Protein AF-A0A969LA28-F1 (afdb_monomer_lite)

Sequence (375 aa):
MWQPNSQLIQIEVGSAIVQAVTKPDQRGILGKMFGVSPPEEGETLIHATQQLREYLLKTESLLLPVIHWTDNDQIAPNQVVVYIGLETQTFFINELENIFQFLAYKIREYNQITLDKISIRQLLLNCLEDIKQDEYQYAFEKYQKIYYHSFLQGFNYELTRCLSDAGIIFFKNGDYIRAQSTLHYASTLSDNPNIVDINLKAQIAYNAAEIFKLTQHLEHAYDFYVKAGNAAYYSGNVPLIFLALTSLAEVTYFMRKWDLTLYSLEKAQKLILSDPSPERYKIAFELQRFVTKIYQELSVQQHQISTTPSLFDEIKKLTLSALVDAVVGAAVYKLFGISGGIMLAIFGSSEYKFKGNTVFVKDPKGVVNISDFQN

Secondary structure (DSSP, 8-state):
----SS-SEEEEE-HHHHHHHSS--TT-HHHHHH-PPPPSSS-HHHHHHHHHHHHHHHHH-PPPPPEEEEE-TTS-TTEEEEEETTEEEEEEGGGHHHHHHHHHHHHHHHHTS---HHHHHHHHHHHHHHHHTT-HHHHHHHHHHHHHHHHHHT-HHHHHHHHHHHHHHHHHTT-HHHHHHHHHHHHHHHTSTT---HHHHHHHHHHHHHHHHHTT-HHHHHHHHHHHHHHHHHHT-HHHHHHHHHHHHHHHHHTT-HHHHHHHHHHHHHHHHTS--HHHHHHHHHHHHHHHHHHHHHHHHHH--S----HHHHHHHHHHHHHHT-SSHHHHHHHHT--SPPPP---S-TT----S------BTTB---GGGG--

Radius of gyration: 25.46 Å; chains: 1; bounding box: 68×47×80 Å

pLDDT: mean 71.52, std 21.23, range [24.02, 96.0]

Foldseek 3Di:
DDFLPQDQKEKEAAQLLVVQQQAWCPVCLCCVPPVDDTDHGGHSPVVLVVSLQCCCCVPVVFHQGDYHYDYDNPDDRQKMWMHRNLDIDIDGVVCPSVVSVVSSVVSCVLVVDQDDPVNLVVLLVVLVVCVLVVVNVVSLVSLSSSCNNCSVVVVLLSNLQSLQVSLVSCVVVVVLVSSLSSLVVSLVSCPPPVNPLLLSNLQSLQSNLLSCVVVVVLVSSLVSLVSNLVSCVVLVLLVSVLVSLQVNLVSCVVVVVLVSNLVSLVVSLVSLVVDDDPVSVVLSVLSVVVSVVSVVVVVVVVVPPDDDDDVVVVVVVVVVVVPVCPHPVNVVCVVPVADDDFDAHDHDDSPDSPPDDDGFDDHPPDTDDPVVPPD

Structure (mmCIF, N/CA/C/O backbone):
data_AF-A0A969LA28-F1
#
_entry.id   AF-A0A969LA28-F1
#
loop_
_atom_site.group_PDB
_atom_site.id
_atom_site.type_symbol
_atom_site.label_atom_id
_atom_site.label_alt_id
_atom_site.label_comp_id
_atom_site.label_asym_id
_atom_site.label_entity_id
_atom_site.label_seq_id
_atom_site.pdbx_PDB_ins_code
_atom_site.Cartn_x
_atom_site.Cartn_y
_atom_site.Cartn_z
_atom_site.occupancy
_atom_site.B_iso_or_equiv
_atom_site.auth_seq_id
_atom_site.auth_comp_id
_atom_site.auth_asym_id
_atom_site.auth_atom_id
_atom_site.pdbx_PDB_model_num
ATOM 1 N N . MET A 1 1 ? -15.396 -5.098 4.564 1.00 55.62 1 MET A N 1
ATOM 2 C CA . MET A 1 1 ? -13.950 -5.192 4.284 1.00 55.62 1 MET A CA 1
ATOM 3 C C . MET A 1 1 ? -13.327 -3.840 4.576 1.00 55.62 1 MET A C 1
ATOM 5 O O . MET A 1 1 ? -13.870 -2.852 4.089 1.00 55.62 1 MET A O 1
ATOM 9 N N . TRP A 1 2 ? -12.230 -3.808 5.348 1.00 58.34 2 TRP A N 1
ATOM 10 C CA . TRP A 1 2 ? -11.564 -2.577 5.795 1.00 58.34 2 TRP A CA 1
ATOM 11 C C . TRP A 1 2 ? -11.479 -1.536 4.693 1.00 58.34 2 TRP A C 1
ATOM 13 O O . TRP A 1 2 ? -10.906 -1.789 3.628 1.00 58.34 2 TRP A O 1
ATOM 23 N N . GLN A 1 3 ? -12.047 -0.370 4.972 1.00 64.12 3 GLN A N 1
ATOM 24 C CA . GLN A 1 3 ? -11.974 0.761 4.080 1.00 64.12 3 GLN A CA 1
ATOM 25 C C . GLN A 1 3 ? -11.046 1.779 4.742 1.00 64.12 3 GLN A C 1
ATOM 27 O O . GLN A 1 3 ? -11.410 2.395 5.740 1.00 64.12 3 GLN A O 1
ATOM 32 N N . PRO A 1 4 ? -9.835 2.004 4.210 1.00 56.84 4 PRO A N 1
ATOM 33 C CA . PRO A 1 4 ? -8.930 3.005 4.768 1.00 56.84 4 PRO A CA 1
ATOM 34 C C . PRO A 1 4 ? -9.447 4.445 4.589 1.00 56.84 4 PRO A C 1
ATOM 36 O O . PRO A 1 4 ? -8.747 5.393 4.908 1.00 56.84 4 PRO A O 1
ATOM 39 N N . ASN A 1 5 ? -10.653 4.631 4.048 1.00 54.31 5 ASN A N 1
ATOM 40 C CA . ASN A 1 5 ? -11.243 5.855 3.515 1.00 54.31 5 ASN A CA 1
ATOM 41 C C . ASN A 1 5 ? -11.630 6.891 4.588 1.00 54.31 5 ASN A C 1
ATOM 43 O O . ASN A 1 5 ? -12.753 7.384 4.572 1.00 54.31 5 ASN A O 1
ATOM 47 N N . SER A 1 6 ? -10.673 7.300 5.431 1.00 58.09 6 SER A N 1
ATOM 48 C CA . SER A 1 6 ? -10.737 8.340 6.480 1.00 58.09 6 SER A CA 1
ATOM 49 C C . SER A 1 6 ? -11.140 7.907 7.894 1.00 58.09 6 SER A C 1
ATOM 51 O O . SER A 1 6 ? -11.437 8.768 8.716 1.00 58.09 6 SER A O 1
ATOM 53 N N . GLN A 1 7 ? -11.113 6.616 8.230 1.00 77.69 7 GLN A N 1
ATOM 54 C CA . GLN A 1 7 ? -11.416 6.158 9.595 1.00 77.69 7 GLN A CA 1
ATOM 55 C C . GLN A 1 7 ? -10.170 5.570 10.273 1.00 77.69 7 GLN A C 1
ATOM 57 O O . GLN A 1 7 ? -9.466 4.734 9.705 1.00 77.69 7 GLN A O 1
ATOM 62 N N . LEU A 1 8 ? -9.891 6.010 11.505 1.00 86.94 8 LEU A N 1
ATOM 63 C CA . LEU A 1 8 ? -8.822 5.439 12.335 1.00 86.94 8 LEU A CA 1
ATOM 64 C C . LEU A 1 8 ? -9.258 4.124 12.983 1.00 86.94 8 LEU A C 1
ATOM 66 O O . LEU A 1 8 ? -8.446 3.212 13.104 1.00 86.94 8 LEU A O 1
ATOM 70 N N . ILE A 1 9 ? -10.527 4.026 13.387 1.00 90.56 9 ILE A N 1
ATOM 71 C CA . ILE A 1 9 ? -11.094 2.819 13.986 1.00 90.56 9 ILE A CA 1
ATOM 72 C C . ILE A 1 9 ? -12.358 2.441 13.219 1.00 90.56 9 ILE A C 1
ATOM 74 O O . ILE A 1 9 ? -13.303 3.228 13.143 1.00 90.56 9 ILE A O 1
ATOM 78 N N . GLN A 1 10 ? -12.381 1.224 12.685 1.00 90.31 10 GLN A N 1
ATOM 79 C CA . GLN A 1 10 ? -13.542 0.637 12.021 1.00 90.31 10 GLN A CA 1
ATOM 80 C C . GLN A 1 10 ? -13.852 -0.709 12.666 1.00 90.31 10 GLN A C 1
ATOM 82 O O . GLN A 1 10 ? -12.945 -1.493 12.933 1.00 90.31 10 GLN A O 1
ATOM 87 N N . ILE A 1 11 ? -15.126 -0.989 12.915 1.00 90.31 11 ILE A N 1
ATOM 88 C CA . ILE A 1 11 ? -15.574 -2.276 13.434 1.00 90.31 11 ILE A CA 1
ATOM 89 C C . ILE A 1 11 ? -16.645 -2.830 12.509 1.00 90.31 11 ILE A C 1
ATOM 91 O O . ILE A 1 11 ? -17.688 -2.213 12.300 1.00 90.31 11 ILE A O 1
ATOM 95 N N . GLU A 1 12 ? -16.356 -3.998 11.952 1.00 90.12 12 GLU A N 1
ATOM 96 C CA . GLU A 1 12 ? -17.259 -4.738 11.083 1.00 90.12 12 GLU A CA 1
ATOM 97 C C . GLU A 1 12 ? -17.994 -5.800 11.889 1.00 90.12 12 GLU A C 1
ATOM 99 O O . GLU A 1 12 ? -17.357 -6.584 12.598 1.00 90.12 12 GLU A O 1
ATOM 104 N N . VAL A 1 13 ? -19.319 -5.840 11.779 1.00 89.75 13 VAL A N 1
ATOM 105 C CA . VAL A 1 13 ? -20.168 -6.772 12.529 1.00 89.75 13 VAL A CA 1
ATOM 106 C C . VAL A 1 13 ? -20.927 -7.711 11.592 1.00 89.75 13 VAL A C 1
ATOM 108 O O . VAL A 1 13 ? -21.485 -7.290 10.579 1.00 89.75 13 VAL A O 1
ATOM 111 N N . GLY A 1 14 ? -20.932 -9.003 11.928 1.00 89.06 14 GLY A N 1
ATOM 112 C CA . GLY A 1 14 ? -21.729 -10.010 11.231 1.00 89.06 14 GLY A CA 1
ATOM 113 C C . GLY A 1 14 ? -23.215 -9.928 11.597 1.00 89.06 14 GLY A C 1
ATOM 114 O O . GLY A 1 14 ? -23.598 -9.417 12.651 1.00 89.06 14 GLY A O 1
ATOM 115 N N . SER A 1 15 ? -24.076 -10.485 10.748 1.00 87.25 15 SER A N 1
ATOM 116 C CA . SER A 1 15 ? -25.538 -10.357 10.868 1.00 87.25 15 SER A CA 1
ATOM 117 C C . SER A 1 15 ? -26.135 -10.854 12.197 1.00 87.25 15 SER A C 1
ATOM 119 O O . SER A 1 15 ? -27.102 -10.271 12.692 1.00 87.25 15 SER A O 1
ATOM 121 N N . ALA A 1 16 ? -25.563 -11.887 12.829 1.00 83.50 16 ALA A N 1
ATOM 122 C CA . ALA A 1 16 ? -26.030 -12.361 14.136 1.00 83.50 16 ALA A CA 1
ATOM 123 C C . ALA A 1 16 ? -25.571 -11.451 15.289 1.00 83.50 16 ALA A C 1
ATOM 125 O O . ALA A 1 16 ? -26.250 -11.380 16.314 1.00 83.50 16 ALA A O 1
ATOM 126 N N . ILE A 1 17 ? -24.460 -10.722 15.123 1.00 82.06 17 ILE A N 1
ATOM 127 C CA . ILE A 1 17 ? -24.025 -9.693 16.076 1.00 82.06 17 ILE A CA 1
ATOM 128 C C . ILE A 1 17 ? -25.024 -8.549 16.089 1.00 82.06 17 ILE A C 1
ATOM 130 O O . ILE A 1 17 ? -25.479 -8.193 17.172 1.00 82.06 17 ILE A O 1
ATOM 134 N N . VAL A 1 18 ? -25.413 -8.038 14.915 1.00 79.50 18 VAL A N 1
ATOM 135 C CA . VAL A 1 18 ? -26.406 -6.957 14.777 1.00 79.50 18 VAL A CA 1
ATOM 136 C C . VAL A 1 18 ? -27.668 -7.301 15.569 1.00 79.50 18 VAL A C 1
ATOM 138 O O . VAL A 1 18 ? -28.072 -6.557 16.457 1.00 79.50 18 VAL A O 1
ATOM 141 N N . GLN A 1 19 ? -28.217 -8.500 15.361 1.00 76.25 19 GLN A N 1
ATOM 142 C CA . GLN A 1 19 ? -29.393 -8.972 16.099 1.00 76.25 19 GLN A CA 1
ATOM 143 C C . GLN A 1 19 ? -29.169 -9.090 17.614 1.00 76.25 19 GLN A C 1
ATOM 145 O O . GLN A 1 19 ? -30.108 -8.942 18.396 1.00 76.25 19 GLN A O 1
ATOM 150 N N . ALA A 1 20 ? -27.952 -9.423 18.043 1.00 74.12 20 ALA A N 1
ATOM 151 C CA . ALA A 1 20 ? -27.615 -9.603 19.449 1.00 74.12 20 ALA A CA 1
ATOM 152 C C . ALA A 1 20 ? -27.325 -8.285 20.181 1.00 74.12 20 ALA A C 1
ATOM 154 O O . ALA A 1 20 ? -27.375 -8.262 21.408 1.00 74.12 20 ALA A O 1
ATOM 155 N N . VAL A 1 21 ? -26.988 -7.208 19.470 1.00 73.38 21 VAL A N 1
ATOM 156 C CA . VAL A 1 21 ? -26.654 -5.894 20.057 1.00 73.38 21 VAL A CA 1
ATOM 157 C C . VAL A 1 21 ? -27.803 -4.891 19.982 1.00 73.38 21 VAL A C 1
ATOM 159 O O . VAL A 1 21 ? -27.772 -3.881 20.684 1.00 73.38 21 VAL A O 1
ATOM 162 N N . THR A 1 22 ? -28.826 -5.183 19.173 1.00 74.06 22 THR A N 1
ATOM 163 C CA . THR A 1 22 ? -30.100 -4.448 19.138 1.00 74.06 22 THR A CA 1
ATOM 164 C C . THR A 1 22 ? -31.105 -4.939 20.184 1.00 74.06 22 THR A C 1
ATOM 166 O O . THR A 1 22 ? -32.066 -4.239 20.480 1.00 74.06 22 THR A O 1
ATOM 169 N N . LYS A 1 23 ? -30.909 -6.140 20.745 1.00 69.94 23 LYS A N 1
ATOM 170 C CA . LYS A 1 23 ? -31.716 -6.692 21.849 1.00 69.94 23 LYS A CA 1
ATOM 171 C C . LYS A 1 23 ? -31.246 -6.141 23.209 1.00 69.94 23 LYS A C 1
ATOM 173 O O . LYS A 1 23 ? -30.082 -5.755 23.310 1.00 69.94 23 LYS A O 1
ATOM 178 N N . PRO A 1 24 ? -32.097 -6.144 24.261 1.00 64.94 24 PRO A N 1
ATOM 179 C CA . PRO A 1 24 ? -31.671 -5.751 25.606 1.00 64.94 24 PRO A CA 1
ATOM 180 C C . PRO A 1 24 ? -30.466 -6.580 26.069 1.00 64.94 24 PRO A C 1
ATOM 182 O O . PRO A 1 24 ? -30.435 -7.800 25.865 1.00 64.94 24 PRO A O 1
ATOM 185 N N . ASP A 1 25 ? -29.483 -5.942 26.712 1.00 63.25 25 ASP A N 1
ATOM 186 C CA . ASP A 1 25 ? -28.249 -6.613 27.133 1.00 63.25 25 ASP A CA 1
ATOM 187 C C . ASP A 1 25 ? -28.453 -7.508 28.365 1.00 63.25 25 ASP A C 1
ATOM 189 O O . ASP A 1 25 ? -28.096 -7.171 29.493 1.00 63.25 25 ASP A O 1
ATOM 193 N N . GLN A 1 26 ? -28.982 -8.709 28.142 1.00 63.62 26 GLN A N 1
ATOM 194 C CA . GLN A 1 26 ? -29.121 -9.733 29.183 1.00 63.62 26 GLN A CA 1
ATOM 195 C C . GLN A 1 26 ? -27.782 -10.377 29.588 1.00 63.62 26 GLN A C 1
ATOM 197 O O . GLN A 1 26 ? -27.738 -11.161 30.533 1.00 63.62 26 GLN A O 1
ATOM 202 N N . ARG A 1 27 ? -26.680 -10.072 28.884 1.00 63.50 27 ARG A N 1
ATOM 203 C CA . ARG A 1 27 ? -25.343 -10.641 29.142 1.00 63.50 27 ARG A CA 1
ATOM 204 C C . ARG A 1 27 ? -24.556 -9.842 30.186 1.00 63.50 27 ARG A C 1
ATOM 206 O O . ARG A 1 27 ? -23.548 -10.340 30.689 1.00 63.50 27 ARG A O 1
ATOM 213 N N . GLY A 1 28 ? -25.002 -8.622 30.501 1.00 64.88 28 GLY A N 1
ATOM 214 C CA . GLY A 1 28 ? -24.383 -7.747 31.495 1.00 64.88 28 GLY A CA 1
ATOM 215 C C . GLY A 1 28 ? -23.024 -7.183 31.073 1.00 64.88 28 GLY A C 1
ATOM 216 O O . GLY A 1 28 ? -22.169 -6.980 31.932 1.00 64.88 28 GLY A O 1
ATOM 217 N N . ILE A 1 29 ? -22.803 -6.935 29.778 1.00 66.81 29 ILE A N 1
ATOM 218 C CA . ILE A 1 29 ? -21.529 -6.447 29.223 1.00 66.81 29 ILE A CA 1
ATOM 219 C C . ILE A 1 29 ? -21.142 -5.114 29.879 1.00 66.81 29 ILE A C 1
ATOM 221 O O . ILE A 1 29 ? -20.028 -4.973 30.386 1.00 66.81 29 ILE A O 1
ATOM 225 N N . LEU A 1 30 ? -22.074 -4.154 29.943 1.00 61.09 30 LEU A N 1
ATOM 226 C CA . LEU A 1 30 ? -21.824 -2.854 30.586 1.00 61.09 30 LEU A CA 1
ATOM 227 C C . LEU A 1 30 ? -21.598 -2.975 32.096 1.00 61.09 30 LEU A C 1
ATOM 229 O O . LEU A 1 30 ? -20.725 -2.303 32.647 1.00 61.09 30 LEU A O 1
ATOM 233 N N . GLY A 1 31 ? -22.350 -3.855 32.760 1.00 59.44 31 GLY A N 1
ATOM 234 C CA . GLY A 1 31 ? -22.220 -4.096 34.196 1.00 59.44 31 GLY A CA 1
ATOM 235 C C . GLY A 1 31 ? -20.853 -4.663 34.566 1.00 59.44 31 GLY A C 1
ATOM 236 O O . GLY A 1 31 ? -20.222 -4.179 35.503 1.00 59.44 31 GLY A O 1
ATOM 237 N N . LYS A 1 32 ? -20.349 -5.629 33.793 1.00 67.50 32 LYS A N 1
ATOM 238 C CA . LYS A 1 32 ? -19.022 -6.221 34.010 1.00 67.50 32 LYS A CA 1
ATOM 239 C C . LYS A 1 32 ? -17.874 -5.233 33.789 1.00 67.50 32 LYS A C 1
ATOM 241 O O . LYS A 1 32 ? -16.848 -5.361 34.448 1.00 67.50 32 LYS A O 1
ATOM 246 N N . MET A 1 33 ? -18.017 -4.281 32.865 1.00 61.84 33 MET A N 1
ATOM 247 C CA . MET A 1 33 ? -16.938 -3.343 32.521 1.00 61.84 33 MET A CA 1
ATOM 248 C C . MET A 1 33 ? -16.927 -2.066 33.347 1.00 61.84 33 MET A C 1
ATOM 250 O O . MET A 1 33 ? -15.861 -1.591 33.724 1.00 61.84 33 MET A O 1
ATOM 254 N N . PHE A 1 34 ? -18.104 -1.487 33.580 1.00 66.69 34 PHE A N 1
ATOM 255 C CA . PHE A 1 34 ? -18.243 -0.132 34.113 1.00 66.69 34 PHE A CA 1
ATOM 256 C C . PHE A 1 34 ? -19.114 -0.080 35.375 1.00 66.69 34 PHE A C 1
ATOM 258 O O . PHE A 1 34 ? -19.312 0.995 35.934 1.00 66.69 34 PHE A O 1
ATOM 265 N N . GLY A 1 35 ? -19.648 -1.218 35.838 1.00 61.50 35 GLY A N 1
ATOM 266 C CA . GLY A 1 35 ? -20.495 -1.277 37.033 1.00 61.50 35 GLY A CA 1
ATOM 267 C C . GLY A 1 35 ? -21.870 -0.622 36.863 1.00 61.50 35 GLY A C 1
ATOM 268 O O . GLY A 1 35 ? -22.478 -0.230 37.856 1.00 61.50 35 GLY A O 1
ATOM 269 N N . VAL A 1 36 ? -22.358 -0.481 35.625 1.00 65.00 36 VAL A N 1
ATOM 270 C CA . VAL A 1 36 ? -23.643 0.170 35.303 1.00 65.00 36 VAL A CA 1
ATOM 271 C C . VAL A 1 36 ? -24.744 -0.855 35.039 1.00 65.00 36 VAL A C 1
ATOM 273 O O . VAL A 1 36 ? -24.491 -1.928 34.489 1.00 65.00 36 VAL A O 1
ATOM 276 N N . SER A 1 37 ? -25.981 -0.505 35.393 1.00 60.25 37 SER A N 1
ATOM 277 C CA . SER A 1 37 ? -27.171 -1.283 35.036 1.00 60.25 37 SER A CA 1
ATOM 278 C C . SER A 1 37 ? -27.289 -1.440 33.510 1.00 60.25 37 SER A C 1
ATOM 280 O O . SER A 1 37 ? -26.938 -0.504 32.785 1.00 60.25 37 SER A O 1
ATOM 282 N N . PRO A 1 38 ? -27.766 -2.594 33.003 1.00 60.53 38 PRO A N 1
ATOM 283 C CA . PRO A 1 38 ? -27.937 -2.797 31.569 1.00 60.53 38 PRO A CA 1
ATOM 284 C C . PRO A 1 38 ? -28.913 -1.755 30.995 1.00 60.53 38 PRO A C 1
ATOM 286 O O . PRO A 1 38 ? -29.881 -1.401 31.674 1.00 60.53 38 PRO A O 1
ATOM 289 N N . PRO A 1 39 ? -28.660 -1.245 29.778 1.00 59.81 39 PRO A N 1
ATOM 290 C CA . PRO A 1 39 ? -29.541 -0.273 29.151 1.00 59.81 39 PRO A CA 1
ATOM 291 C C . PRO A 1 39 ? -30.884 -0.937 28.812 1.00 59.81 39 PRO A C 1
ATOM 293 O O . PRO A 1 39 ? -30.952 -2.155 28.602 1.00 59.81 39 PRO A O 1
ATOM 296 N N . GLU A 1 40 ? -31.955 -0.141 28.754 1.00 58.88 40 GLU A N 1
ATOM 297 C CA . GLU A 1 40 ? -33.213 -0.573 28.130 1.00 58.88 40 GLU A CA 1
ATOM 298 C C . GLU A 1 40 ? -32.988 -0.842 26.625 1.00 58.88 40 GLU A C 1
ATOM 300 O O . GLU A 1 40 ? -31.912 -0.555 26.103 1.00 58.88 40 GLU A O 1
ATOM 305 N N . GLU A 1 41 ? -33.948 -1.477 25.942 1.00 52.78 41 GLU A N 1
ATOM 306 C CA . GLU A 1 41 ? -33.813 -1.929 24.543 1.00 52.78 41 GLU A CA 1
ATOM 307 C C . GLU A 1 41 ? -33.060 -0.945 23.628 1.00 52.78 41 GLU A C 1
ATOM 309 O O . GLU A 1 41 ? -33.463 0.206 23.477 1.00 52.78 41 GLU A O 1
ATOM 314 N N . GLY A 1 42 ? -32.011 -1.437 22.956 1.00 57.22 42 GLY A N 1
ATOM 315 C CA . GLY A 1 42 ? -31.302 -0.705 21.907 1.00 57.22 42 GLY A CA 1
ATOM 316 C C . GLY A 1 42 ? -29.828 -0.399 22.197 1.00 57.22 42 GLY A C 1
ATOM 317 O O . GLY A 1 42 ? -29.405 -0.116 23.311 1.00 57.22 42 GLY A O 1
ATOM 318 N N . GLU A 1 43 ? -29.034 -0.489 21.129 1.00 65.44 43 GLU A N 1
ATOM 319 C CA . GLU A 1 43 ? -27.687 0.070 20.964 1.00 65.44 43 GLU A CA 1
ATOM 320 C C . GLU A 1 43 ? -26.628 -0.227 22.053 1.00 65.44 43 GLU A C 1
ATOM 322 O O . GLU A 1 43 ? -25.808 0.633 22.393 1.00 65.44 43 GLU A O 1
ATOM 327 N N . THR A 1 44 ? -26.544 -1.469 22.551 1.00 74.19 44 THR A N 1
ATOM 328 C CA . THR A 1 44 ? -25.550 -1.861 23.584 1.00 74.19 44 THR A CA 1
ATOM 329 C C . THR A 1 44 ? -24.114 -1.453 23.218 1.00 74.19 44 THR A C 1
ATOM 331 O O . THR A 1 44 ? -23.359 -0.987 24.070 1.00 74.19 44 THR A O 1
ATOM 334 N N . LEU A 1 45 ? -23.731 -1.583 21.942 1.00 78.00 45 LEU A N 1
ATOM 335 C CA . LEU A 1 45 ? -22.395 -1.211 21.462 1.00 78.00 45 LEU A CA 1
ATOM 336 C C . LEU A 1 45 ? -22.150 0.303 21.470 1.00 78.00 45 LEU A C 1
ATOM 338 O O . LEU A 1 45 ? -21.030 0.737 21.746 1.00 78.00 45 LEU A O 1
ATOM 342 N N . ILE A 1 46 ? -23.173 1.112 21.186 1.00 79.19 46 ILE A N 1
ATOM 343 C CA . ILE A 1 46 ? -23.056 2.576 21.168 1.00 79.19 46 ILE A CA 1
ATOM 344 C C . ILE A 1 46 ? -22.912 3.079 22.600 1.00 79.19 46 ILE A C 1
ATOM 346 O O . ILE A 1 46 ? -21.985 3.840 22.883 1.00 79.19 46 ILE A O 1
ATOM 350 N N . HIS A 1 47 ? -23.739 2.578 23.520 1.00 80.25 47 HIS A N 1
ATOM 351 C CA . HIS A 1 47 ? -23.611 2.882 24.942 1.00 80.25 47 HIS A CA 1
ATOM 352 C C . HIS A 1 47 ? -22.257 2.438 25.507 1.00 80.25 47 HIS A C 1
ATOM 354 O O . HIS A 1 47 ? -21.583 3.233 26.158 1.00 80.25 47 HIS A O 1
ATOM 360 N N . ALA A 1 48 ? -21.800 1.220 25.199 1.00 82.25 48 ALA A N 1
ATOM 361 C CA . ALA A 1 48 ? -20.477 0.742 25.611 1.00 82.25 48 ALA A CA 1
ATOM 362 C C . ALA A 1 48 ? -19.342 1.626 25.071 1.00 82.25 48 ALA A C 1
ATOM 364 O O . ALA A 1 48 ? -18.408 1.957 25.800 1.00 82.25 48 ALA A O 1
ATOM 365 N N . THR A 1 49 ? -19.450 2.073 23.815 1.00 87.00 49 THR A N 1
ATOM 366 C CA . THR A 1 49 ? -18.483 2.990 23.195 1.00 87.00 49 THR A CA 1
ATOM 367 C C . THR A 1 49 ? -18.465 4.353 23.893 1.00 87.00 49 THR A C 1
ATOM 369 O O . THR A 1 49 ? -17.391 4.908 24.128 1.00 87.00 49 THR A O 1
ATOM 372 N N . GLN A 1 50 ? -19.635 4.905 24.232 1.00 87.25 50 GLN A N 1
ATOM 373 C CA . GLN A 1 50 ? -19.748 6.177 24.954 1.00 87.25 50 GLN A CA 1
ATOM 374 C C . GLN A 1 50 ? -19.146 6.075 26.358 1.00 87.25 50 GLN A C 1
ATOM 376 O O . GLN A 1 50 ? -18.319 6.910 26.721 1.00 87.25 50 GLN A O 1
ATOM 381 N N . GLN A 1 51 ? -19.482 5.019 27.103 1.00 87.00 51 GLN A N 1
ATOM 382 C CA . GLN A 1 51 ? -18.933 4.767 28.437 1.00 87.00 51 GLN A CA 1
ATOM 383 C C . GLN A 1 51 ? -17.412 4.601 28.397 1.00 87.00 51 GLN A C 1
ATOM 385 O O . GLN A 1 51 ? -16.709 5.232 29.183 1.00 87.00 51 GLN A O 1
ATOM 390 N N . LEU A 1 52 ? -16.881 3.838 27.433 1.00 89.69 52 LEU A N 1
ATOM 391 C CA . LEU A 1 52 ? -15.436 3.692 27.265 1.00 89.69 52 LEU A CA 1
ATOM 392 C C . LEU A 1 52 ? -14.758 5.034 26.956 1.00 89.69 52 LEU A C 1
ATOM 394 O O . LEU A 1 52 ? -13.716 5.340 27.532 1.00 89.69 52 LEU A O 1
ATOM 398 N N . ARG A 1 53 ? -15.342 5.843 26.061 1.00 91.25 53 ARG A N 1
ATOM 399 C CA . ARG A 1 53 ? -14.814 7.172 25.719 1.00 91.25 53 ARG A CA 1
ATOM 400 C C . ARG A 1 53 ? -14.774 8.083 26.940 1.00 91.25 53 ARG A C 1
ATOM 402 O O . ARG A 1 53 ? -13.765 8.744 27.170 1.00 91.25 53 ARG A O 1
ATOM 409 N N . GLU A 1 54 ? -15.861 8.129 27.704 1.00 90.94 54 GLU A N 1
ATOM 410 C CA . GLU A 1 54 ? -15.937 8.934 28.920 1.00 90.94 54 GLU A CA 1
ATOM 411 C C . GLU A 1 54 ? -14.954 8.462 29.982 1.00 90.94 54 GLU A C 1
ATOM 413 O O . GLU A 1 54 ? -14.295 9.298 30.597 1.00 90.94 54 GLU A O 1
ATOM 418 N N . TYR A 1 55 ? -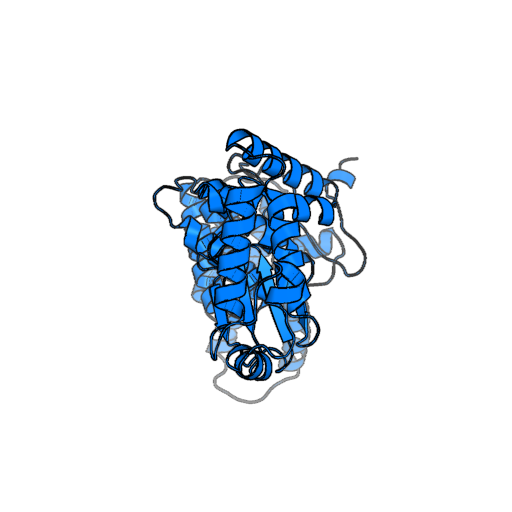14.841 7.148 30.176 1.00 91.19 55 TYR A N 1
ATOM 419 C CA . TYR A 1 55 ? -13.889 6.545 31.095 1.00 91.19 55 TYR A CA 1
ATOM 420 C C . TYR A 1 55 ? -12.462 6.963 30.730 1.00 91.19 55 TYR A C 1
ATOM 422 O O . TYR A 1 55 ? -11.831 7.678 31.502 1.00 91.19 55 TYR A O 1
ATOM 430 N N . LEU A 1 56 ? -11.997 6.640 29.517 1.00 90.56 56 LEU A N 1
ATOM 431 C CA . LEU A 1 56 ? -10.634 6.952 29.069 1.00 90.56 56 LEU A CA 1
ATOM 432 C C . LEU A 1 56 ? -10.310 8.449 29.181 1.00 90.56 56 LEU A C 1
ATOM 434 O O . LEU A 1 56 ? -9.223 8.812 29.632 1.00 90.56 56 LEU A O 1
ATOM 438 N N . LEU A 1 57 ? -11.264 9.321 28.846 1.00 90.31 57 LEU A N 1
ATOM 439 C CA . LEU A 1 57 ? -11.068 10.764 28.935 1.00 90.31 57 LEU A CA 1
ATOM 440 C C . LEU A 1 57 ? -11.010 11.258 30.388 1.00 90.31 57 LEU A C 1
ATOM 442 O O . LEU A 1 57 ? -10.124 12.039 30.728 1.00 90.31 57 LEU A O 1
ATOM 446 N N . LYS A 1 58 ? -11.941 10.827 31.248 1.00 91.50 58 LYS A N 1
ATOM 447 C CA . LYS A 1 58 ? -12.058 11.324 32.630 1.00 91.50 58 LYS A CA 1
ATOM 448 C C . LYS A 1 58 ? -10.997 10.738 33.558 1.00 91.50 58 LYS A C 1
ATOM 450 O O . LYS A 1 58 ? -10.531 11.448 34.444 1.00 91.50 58 LYS A O 1
ATOM 455 N N . THR A 1 59 ? -10.640 9.463 33.396 1.00 89.38 59 THR A N 1
ATOM 456 C CA . THR A 1 59 ? -9.730 8.766 34.321 1.00 89.38 59 THR A CA 1
ATOM 457 C C . THR A 1 59 ? -8.285 8.773 33.851 1.00 89.38 59 THR A C 1
ATOM 459 O O . THR A 1 59 ? -7.385 8.838 34.682 1.00 89.38 59 THR A O 1
ATOM 462 N N . GLU A 1 60 ? -8.046 8.715 32.540 1.00 88.88 60 GLU A N 1
ATOM 463 C CA . GLU A 1 60 ? -6.699 8.545 31.976 1.00 88.88 60 GLU A CA 1
ATOM 464 C C . GLU A 1 60 ? -6.265 9.717 31.085 1.00 88.88 60 GLU A C 1
ATOM 466 O O . GLU A 1 60 ? -5.125 9.749 30.632 1.00 88.88 60 GLU A O 1
ATOM 471 N N . SER A 1 61 ? -7.137 10.708 30.850 1.00 87.94 61 SER A N 1
ATOM 472 C CA . SER A 1 61 ? -6.896 11.808 29.897 1.00 87.94 61 SER A CA 1
ATOM 473 C C . SER A 1 61 ? -6.567 11.320 28.479 1.00 87.94 61 SER A C 1
ATOM 475 O O . SER A 1 61 ? -5.846 11.982 27.732 1.00 87.94 61 SER A O 1
ATOM 477 N N . LEU A 1 62 ? -7.108 10.160 28.096 1.00 88.62 62 LEU A N 1
ATOM 478 C CA . LEU A 1 62 ? -6.907 9.546 26.789 1.00 88.62 62 LEU A CA 1
ATOM 479 C C . LEU A 1 62 ? -8.116 9.785 25.887 1.00 88.62 62 LEU A C 1
ATOM 481 O O . LEU A 1 62 ? -9.260 9.513 26.253 1.00 88.62 62 LEU A O 1
ATOM 485 N N . LEU A 1 63 ? -7.857 10.261 24.670 1.00 86.62 63 LEU A N 1
ATOM 486 C CA . LEU A 1 63 ? -8.893 10.431 23.658 1.00 86.62 63 LEU A CA 1
ATOM 487 C C . LEU A 1 63 ? -9.135 9.104 22.931 1.00 86.62 63 LEU A C 1
ATOM 489 O O . LEU A 1 63 ? -8.229 8.581 22.285 1.00 86.62 63 LEU A O 1
ATOM 493 N N . LEU A 1 64 ? -10.371 8.600 22.983 1.00 89.00 64 LEU A N 1
ATOM 494 C CA . LEU A 1 64 ? -10.836 7.536 22.092 1.00 89.00 64 LEU A CA 1
ATOM 495 C C . LEU A 1 64 ? -11.338 8.162 20.777 1.00 89.00 64 LEU A C 1
ATOM 497 O O . LEU A 1 64 ? -12.341 8.890 20.814 1.00 89.00 64 LEU A O 1
ATOM 501 N N . PRO A 1 65 ? -10.694 7.874 19.628 1.00 87.56 65 PRO A N 1
ATOM 502 C CA . PRO A 1 65 ? -11.143 8.340 18.320 1.00 87.56 65 PRO A CA 1
ATOM 503 C C . PRO A 1 65 ? -12.572 7.888 17.995 1.00 87.56 65 PRO A C 1
ATOM 505 O O . PRO A 1 65 ? -13.153 7.016 18.649 1.00 87.56 65 PRO A O 1
ATOM 508 N N . VAL A 1 66 ? -13.161 8.486 16.962 1.00 88.06 66 VAL A N 1
ATOM 509 C CA . VAL A 1 66 ? -14.461 8.033 16.454 1.00 88.06 66 VAL A CA 1
ATOM 510 C C . VAL A 1 66 ? -14.329 6.590 15.957 1.00 88.06 66 VAL A C 1
ATOM 512 O O . VAL A 1 66 ? -13.377 6.256 15.256 1.00 88.06 66 VAL A O 1
ATOM 515 N N . ILE A 1 67 ? -15.286 5.747 16.355 1.00 88.94 67 ILE A N 1
ATOM 516 C CA . ILE A 1 67 ? -15.396 4.355 15.919 1.00 88.94 67 ILE A CA 1
ATOM 517 C C . ILE A 1 67 ? -16.480 4.288 14.854 1.00 88.94 67 ILE A C 1
ATOM 519 O O . ILE A 1 67 ? -17.626 4.659 15.118 1.00 88.94 67 ILE A O 1
ATOM 523 N N . HIS A 1 68 ? -16.119 3.809 13.669 1.00 88.00 68 HIS A N 1
ATOM 524 C CA . HIS A 1 68 ? -17.064 3.575 12.591 1.00 88.00 68 HIS A CA 1
ATOM 525 C C . HIS A 1 68 ? -17.564 2.131 12.624 1.00 88.00 68 HIS A C 1
ATOM 527 O O . HIS A 1 68 ? -16.795 1.201 12.398 1.00 88.00 68 HIS A O 1
ATOM 533 N N . TRP A 1 69 ? -18.850 1.948 12.911 1.00 86.00 69 TRP A N 1
ATOM 534 C CA . TRP A 1 69 ? -19.500 0.641 12.881 1.00 86.00 69 TRP A CA 1
ATOM 535 C C . TRP A 1 69 ? -20.102 0.397 11.502 1.00 86.00 69 TRP A C 1
ATOM 537 O O . TRP A 1 69 ? -20.766 1.278 10.956 1.00 86.00 69 TRP A O 1
ATOM 547 N N . THR A 1 70 ? -19.879 -0.788 10.944 1.00 86.88 70 THR A N 1
ATOM 548 C CA . THR A 1 70 ? -20.447 -1.170 9.650 1.00 86.88 70 THR A CA 1
ATOM 549 C C . THR A 1 70 ? -20.864 -2.635 9.651 1.00 86.88 70 THR A C 1
ATOM 551 O O . THR A 1 70 ? -20.148 -3.503 10.155 1.00 86.88 70 THR A O 1
ATOM 554 N N . ASP A 1 71 ? -22.033 -2.911 9.087 1.00 85.88 71 ASP A N 1
ATOM 555 C CA . ASP A 1 71 ? -22.502 -4.275 8.882 1.00 85.88 71 ASP A CA 1
ATOM 556 C C . ASP A 1 71 ? -21.759 -4.874 7.682 1.00 85.88 71 ASP A C 1
ATOM 558 O O . ASP A 1 71 ? -21.599 -4.219 6.648 1.00 85.88 71 ASP A O 1
ATOM 562 N N . ASN A 1 72 ? -21.279 -6.112 7.807 1.00 83.75 72 ASN A N 1
ATOM 563 C CA . ASN A 1 72 ? -20.574 -6.778 6.716 1.00 83.75 72 ASN A CA 1
ATOM 564 C C . ASN A 1 72 ? -21.057 -8.221 6.524 1.00 83.75 72 ASN A C 1
ATOM 566 O O . ASN A 1 72 ? -20.681 -9.128 7.264 1.00 83.75 72 ASN A O 1
ATOM 570 N N . ASP A 1 73 ? -21.818 -8.444 5.453 1.00 83.31 73 ASP A N 1
ATOM 571 C CA . ASP A 1 73 ? -22.330 -9.767 5.075 1.00 83.31 73 ASP A CA 1
ATOM 572 C C . ASP A 1 73 ? -21.235 -10.743 4.601 1.00 83.31 73 ASP A C 1
ATOM 574 O O . ASP A 1 73 ? -21.493 -11.933 4.429 1.00 83.31 73 ASP A O 1
ATOM 578 N N . GLN A 1 74 ? -20.008 -10.261 4.372 1.00 83.38 74 GLN A N 1
ATOM 579 C CA . GLN A 1 74 ? -18.875 -11.085 3.942 1.00 83.38 74 GLN A CA 1
ATOM 580 C C . GLN A 1 74 ? -18.103 -11.727 5.103 1.00 83.38 74 GLN A C 1
ATOM 582 O O . GLN A 1 74 ? -17.278 -12.605 4.852 1.00 83.38 74 GLN A O 1
ATOM 587 N N . ILE A 1 75 ? -18.325 -11.302 6.354 1.00 86.56 75 ILE A N 1
ATOM 588 C CA . ILE A 1 75 ? -17.743 -11.965 7.535 1.00 86.56 75 ILE A CA 1
ATOM 589 C C . ILE A 1 75 ? -18.755 -12.927 8.155 1.00 86.56 75 ILE A C 1
ATOM 591 O O . ILE A 1 75 ? -19.959 -12.819 7.916 1.00 86.56 75 ILE A O 1
ATOM 595 N N . ALA A 1 76 ? -18.286 -13.909 8.933 1.00 89.38 76 ALA A N 1
ATOM 596 C CA . ALA A 1 76 ? -19.198 -14.911 9.473 1.00 89.38 76 ALA A CA 1
ATOM 597 C C . ALA A 1 76 ? -20.256 -14.255 10.388 1.00 89.38 76 ALA A C 1
ATOM 599 O O . ALA A 1 76 ? -19.942 -13.295 11.096 1.00 89.38 76 ALA A O 1
ATOM 600 N N . PRO A 1 77 ? -21.498 -14.779 10.446 1.00 89.56 77 PRO A N 1
ATOM 601 C CA . PRO A 1 77 ? -22.594 -14.126 11.167 1.00 89.56 77 PRO A CA 1
ATOM 602 C C . PRO A 1 77 ? -22.290 -13.801 12.636 1.00 89.56 77 PRO A C 1
ATOM 604 O O . PRO A 1 77 ? -22.799 -12.820 13.168 1.00 89.56 77 PRO A O 1
ATOM 607 N N . ASN A 1 78 ? -21.467 -14.620 13.292 1.00 90.62 78 ASN A N 1
ATOM 608 C CA . ASN A 1 78 ? -21.086 -14.505 14.698 1.00 90.62 78 ASN A CA 1
ATOM 609 C C . ASN A 1 78 ? -19.723 -13.824 14.922 1.00 90.62 78 ASN A C 1
ATOM 611 O O . ASN A 1 78 ? -19.191 -13.928 16.028 1.00 90.62 78 ASN A O 1
ATOM 615 N N . GLN A 1 79 ? -19.145 -13.188 13.903 1.00 92.12 79 GLN A N 1
ATOM 616 C CA . GLN A 1 79 ? -17.842 -12.532 13.981 1.00 92.12 79 GLN A CA 1
ATOM 617 C C . GLN A 1 79 ? -17.960 -11.014 14.090 1.00 92.12 79 GLN A C 1
ATOM 619 O O . GLN A 1 79 ? -18.876 -10.389 13.554 1.00 92.12 79 GLN A O 1
ATOM 624 N N . VAL A 1 80 ? -16.970 -10.437 14.765 1.00 90.06 80 VAL A N 1
ATOM 625 C CA . VAL A 1 80 ? -16.680 -9.007 14.768 1.00 90.06 80 VAL A CA 1
ATOM 626 C C . VAL A 1 80 ? -15.223 -8.816 14.382 1.00 90.06 80 VAL A C 1
ATOM 628 O O . VAL A 1 80 ? -14.346 -9.455 14.962 1.00 90.06 80 VAL A O 1
ATOM 631 N N . VAL A 1 81 ? -14.948 -7.932 13.428 1.00 90.81 81 VAL A N 1
ATOM 632 C CA . VAL A 1 81 ? -13.577 -7.596 13.032 1.00 90.81 81 VAL A CA 1
ATOM 633 C C . VAL A 1 81 ? -13.304 -6.140 13.373 1.00 90.81 81 VAL A C 1
ATOM 635 O O . VAL A 1 81 ? -13.973 -5.236 12.883 1.00 90.81 81 VAL A O 1
ATOM 638 N N . VAL A 1 82 ? -12.319 -5.920 14.236 1.00 91.12 82 VAL A N 1
ATOM 639 C CA . VAL A 1 82 ? -11.883 -4.603 14.698 1.00 91.12 82 VAL A CA 1
ATOM 640 C C . VAL A 1 82 ? -10.633 -4.205 13.928 1.00 91.12 82 VAL A C 1
ATOM 642 O O . VAL A 1 82 ? -9.640 -4.930 13.924 1.00 91.12 82 VAL A O 1
ATOM 645 N N . TYR A 1 83 ? -10.680 -3.034 13.311 1.00 89.50 83 TYR A N 1
ATOM 646 C CA . TYR A 1 83 ? -9.589 -2.404 12.584 1.00 89.50 83 TYR A CA 1
ATOM 647 C C . TYR A 1 83 ? -9.153 -1.151 13.343 1.00 89.50 83 TYR A C 1
ATOM 649 O O . TYR A 1 83 ? -9.978 -0.278 13.613 1.00 89.50 83 TYR A O 1
ATOM 657 N N . ILE A 1 84 ? -7.865 -1.051 13.673 1.00 89.81 84 ILE A N 1
ATOM 658 C CA . ILE A 1 84 ? -7.242 0.143 14.257 1.00 89.81 84 ILE A CA 1
ATOM 659 C C . ILE A 1 84 ? -6.096 0.545 13.333 1.00 89.81 84 ILE A C 1
ATOM 661 O O . ILE A 1 84 ? -4.977 0.040 13.421 1.00 89.81 84 ILE A O 1
ATOM 665 N N . GLY A 1 85 ? -6.400 1.426 12.385 1.00 87.50 85 GLY A N 1
ATOM 666 C CA . GLY A 1 85 ? -5.493 1.772 11.303 1.00 87.50 85 GLY A CA 1
ATOM 667 C C . GLY A 1 85 ? -5.039 0.547 10.516 1.00 87.50 85 GLY A C 1
ATOM 668 O O . GLY A 1 85 ? -5.847 -0.093 9.852 1.00 87.50 85 GLY A O 1
ATOM 669 N N . LEU A 1 86 ? -3.744 0.235 10.596 1.00 88.31 86 LEU A N 1
ATOM 670 C CA . LEU A 1 86 ? -3.124 -0.911 9.920 1.00 88.31 86 LEU A CA 1
ATOM 671 C C . LEU A 1 86 ? -3.289 -2.238 10.684 1.00 88.31 86 LEU A C 1
ATOM 673 O O . LEU A 1 86 ? -2.960 -3.297 10.148 1.00 88.31 86 LEU A O 1
ATOM 677 N N . GLU A 1 87 ? -3.750 -2.201 11.935 1.00 87.88 87 GLU A N 1
ATOM 678 C CA . GLU A 1 87 ? -3.898 -3.378 12.789 1.00 87.88 87 GLU A CA 1
ATOM 679 C C . GLU A 1 87 ? -5.321 -3.945 12.734 1.00 87.88 87 GLU A C 1
ATOM 681 O O . GLU A 1 87 ? -6.298 -3.203 12.624 1.00 87.88 87 GLU A O 1
ATOM 686 N N . THR A 1 88 ? -5.445 -5.273 12.811 1.00 88.50 88 THR A N 1
ATOM 687 C CA . THR A 1 88 ? -6.733 -5.971 12.692 1.00 88.50 88 THR A CA 1
ATOM 688 C C . THR A 1 88 ? -6.848 -7.104 13.698 1.00 88.50 88 THR A C 1
ATOM 690 O O . THR A 1 88 ? -5.955 -7.947 13.744 1.00 88.50 88 THR A O 1
ATOM 693 N N . GLN A 1 89 ? -7.968 -7.185 14.412 1.00 92.19 89 GLN A N 1
ATOM 694 C CA . GLN A 1 89 ? -8.271 -8.257 15.359 1.00 92.19 89 GLN A CA 1
ATOM 695 C C . GLN A 1 89 ? -9.679 -8.803 15.108 1.00 92.19 89 GLN A C 1
ATOM 697 O O . GLN A 1 89 ? -10.617 -8.042 14.889 1.00 92.19 89 GLN A O 1
ATOM 702 N N . THR A 1 90 ? -9.835 -10.127 15.146 1.00 92.88 90 THR A N 1
ATOM 703 C CA . THR A 1 90 ? -11.146 -10.788 15.032 1.00 92.88 90 THR A CA 1
ATOM 704 C C . THR A 1 90 ? -11.600 -11.278 16.403 1.00 92.88 90 THR A C 1
ATOM 706 O O . THR A 1 90 ? -10.792 -11.802 17.169 1.00 92.88 90 THR A O 1
ATOM 709 N N . PHE A 1 91 ? -12.888 -11.108 16.682 1.00 92.56 91 PHE A N 1
ATOM 710 C CA . PHE A 1 91 ? -13.596 -11.559 17.877 1.00 92.56 91 PHE A CA 1
ATOM 711 C C . PHE A 1 91 ? -14.858 -12.322 17.478 1.00 92.56 91 PHE A C 1
ATOM 713 O O . PHE A 1 91 ? -15.356 -12.195 16.354 1.00 92.56 91 PHE A O 1
ATOM 720 N N . PHE A 1 92 ? -15.414 -13.071 18.423 1.00 89.81 92 PHE A N 1
ATOM 721 C CA . PHE A 1 92 ? -16.680 -13.781 18.252 1.00 89.81 92 PHE A CA 1
ATOM 722 C C . PHE A 1 92 ? -17.791 -13.218 19.151 1.00 89.81 92 PHE A C 1
ATOM 724 O O . PHE A 1 92 ? -17.546 -12.472 20.095 1.00 89.81 92 PHE A O 1
ATOM 731 N N . ILE A 1 93 ? -19.046 -13.581 18.873 1.00 83.69 93 ILE A N 1
ATOM 732 C CA . ILE A 1 93 ? -20.240 -13.103 19.600 1.00 83.69 93 ILE A CA 1
ATOM 733 C C . ILE A 1 93 ? -20.183 -13.302 21.125 1.00 83.69 93 ILE A C 1
ATOM 735 O O . ILE A 1 93 ? -20.748 -12.513 21.881 1.00 83.69 93 ILE A O 1
ATOM 739 N N . ASN A 1 94 ? -19.508 -14.353 21.587 1.00 83.19 94 ASN A N 1
ATOM 740 C CA . ASN A 1 94 ? -19.294 -14.662 23.002 1.00 83.19 94 ASN A CA 1
ATOM 741 C C . ASN A 1 94 ? -18.176 -13.819 23.642 1.00 83.19 94 ASN A C 1
ATOM 743 O O . ASN A 1 94 ? -18.039 -13.825 24.858 1.00 83.19 94 ASN A O 1
ATOM 747 N N . GLU A 1 95 ? -17.411 -13.083 22.839 1.00 85.81 95 GLU A N 1
ATOM 748 C CA . GLU A 1 95 ? -16.256 -12.273 23.233 1.00 85.81 95 GLU A CA 1
ATOM 749 C C . GLU A 1 95 ? -16.511 -10.775 23.023 1.00 85.81 95 GLU A C 1
ATOM 751 O O . GLU A 1 95 ? -15.573 -9.981 23.018 1.00 85.81 95 GLU A O 1
ATOM 756 N N . LEU A 1 96 ? -17.770 -10.355 22.853 1.00 79.69 96 LEU A N 1
ATOM 757 C CA . LEU A 1 96 ? -18.111 -8.944 22.631 1.00 79.69 96 LEU A CA 1
ATOM 758 C C . LEU A 1 96 ? -17.556 -8.021 23.722 1.00 79.69 96 LEU A C 1
ATOM 760 O O . LEU A 1 96 ? -17.224 -6.870 23.449 1.00 79.69 96 LEU A O 1
ATOM 764 N N . GLU A 1 97 ? -17.413 -8.529 24.948 1.00 76.62 97 GLU A N 1
ATOM 765 C CA . GLU A 1 97 ? -16.805 -7.776 26.040 1.00 76.62 97 GLU A CA 1
ATOM 766 C C . GLU A 1 97 ? -15.299 -7.501 25.825 1.00 76.62 97 GLU A C 1
ATOM 768 O O . GLU A 1 97 ? -14.784 -6.434 26.166 1.00 76.62 97 GLU A O 1
ATOM 773 N N . ASN A 1 98 ? -14.594 -8.407 25.153 1.00 86.81 98 ASN A N 1
ATOM 774 C CA . ASN A 1 98 ? -13.159 -8.285 24.909 1.00 86.81 98 ASN A CA 1
ATOM 775 C C . ASN A 1 98 ? -12.829 -7.195 23.880 1.00 86.81 98 ASN A C 1
ATOM 777 O O . ASN A 1 98 ? -11.723 -6.661 23.90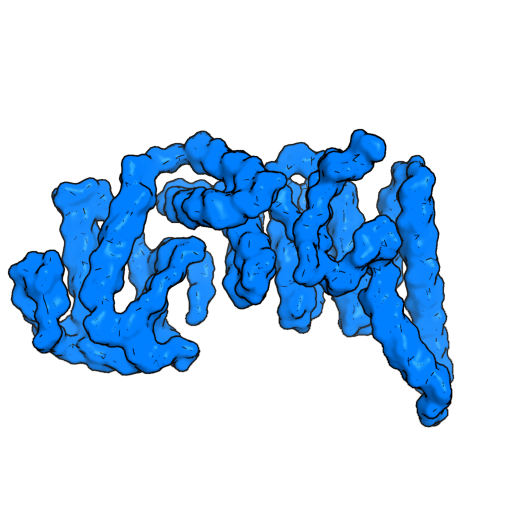4 1.00 86.81 98 ASN A O 1
ATOM 781 N N . ILE A 1 99 ? -13.784 -6.806 23.025 1.00 88.25 99 ILE A N 1
ATOM 782 C CA . ILE A 1 99 ? -13.606 -5.725 22.041 1.00 88.25 99 ILE A CA 1
ATOM 783 C C . ILE A 1 99 ? -13.227 -4.418 22.743 1.00 88.25 99 ILE A C 1
ATOM 785 O O . ILE A 1 99 ? -12.269 -3.751 22.357 1.00 88.25 99 ILE A O 1
ATOM 789 N N . PHE A 1 100 ? -13.956 -4.051 23.796 1.00 87.19 100 PHE A N 1
ATOM 790 C CA . PHE A 1 100 ? -13.743 -2.784 24.498 1.00 87.19 100 PHE A CA 1
ATOM 791 C C . PHE A 1 100 ? -12.475 -2.806 25.351 1.00 87.19 100 PHE A C 1
ATOM 793 O O . PHE A 1 100 ? -11.770 -1.799 25.426 1.00 87.19 100 PHE A O 1
ATOM 800 N N . GLN A 1 101 ? -12.136 -3.960 25.932 1.00 88.38 101 GLN A N 1
ATOM 801 C CA . GLN A 1 101 ? -10.857 -4.153 26.618 1.00 88.38 101 GLN A CA 1
ATOM 802 C C . GLN A 1 101 ? -9.679 -4.020 25.646 1.00 88.38 101 GLN A C 1
ATOM 804 O O . GLN A 1 101 ? -8.706 -3.331 25.952 1.00 88.38 101 GLN A O 1
ATOM 809 N N . PHE A 1 102 ? -9.793 -4.619 24.459 1.00 91.81 102 PHE A N 1
ATOM 810 C CA . PHE A 1 102 ? -8.805 -4.508 23.392 1.00 91.81 102 PHE A CA 1
ATOM 811 C C . PHE A 1 102 ? -8.644 -3.063 22.912 1.00 91.81 102 PHE A C 1
ATOM 813 O O . PHE A 1 102 ? -7.520 -2.569 22.846 1.00 91.81 102 PHE A O 1
ATOM 820 N N . LEU A 1 103 ? -9.747 -2.350 22.657 1.00 91.44 103 LEU A N 1
ATOM 821 C CA . LEU A 1 103 ? -9.709 -0.931 22.295 1.00 91.44 103 LEU A CA 1
ATOM 822 C C . LEU A 1 103 ? -9.010 -0.103 23.378 1.00 91.44 103 LEU A C 1
ATOM 824 O O . LEU A 1 103 ? -8.087 0.644 23.070 1.00 91.44 103 LEU A O 1
ATOM 828 N N . ALA A 1 104 ? -9.388 -0.265 24.649 1.00 90.62 104 ALA A N 1
ATOM 829 C CA . ALA A 1 104 ? -8.754 0.447 25.758 1.00 90.62 104 ALA A CA 1
ATOM 830 C C . ALA A 1 104 ? -7.246 0.162 25.833 1.00 90.62 104 ALA A C 1
ATOM 832 O O . ALA A 1 104 ? -6.444 1.083 25.977 1.00 90.62 104 ALA A O 1
ATOM 833 N N . TYR A 1 105 ? -6.854 -1.108 25.703 1.00 91.62 105 TYR A N 1
ATOM 834 C CA . TYR A 1 105 ? -5.453 -1.519 25.671 1.00 91.62 105 TYR A CA 1
ATOM 835 C C . TYR A 1 105 ? -4.687 -0.843 24.528 1.00 91.62 105 TYR A C 1
ATOM 837 O O . TYR A 1 105 ? -3.634 -0.259 24.772 1.00 91.62 105 TYR A O 1
ATOM 845 N N . LYS A 1 106 ? -5.236 -0.842 23.309 1.00 91.06 106 LYS A N 1
ATOM 846 C CA . LYS A 1 106 ? -4.581 -0.257 22.132 1.00 91.06 106 LYS A CA 1
ATOM 847 C C . LYS A 1 106 ? -4.477 1.260 22.187 1.00 91.06 106 LYS A C 1
ATOM 849 O O . LYS A 1 106 ? -3.433 1.818 21.860 1.00 91.06 106 LYS A O 1
ATOM 854 N N . ILE A 1 107 ? -5.511 1.937 22.682 1.00 89.94 107 ILE A N 1
ATOM 855 C CA . ILE A 1 107 ? -5.455 3.384 22.910 1.00 89.94 107 ILE A CA 1
ATOM 856 C C . ILE A 1 107 ? -4.380 3.734 23.940 1.00 89.94 107 ILE A C 1
ATOM 858 O O . ILE A 1 107 ? -3.663 4.714 23.738 1.00 89.94 107 ILE A O 1
ATOM 862 N N . ARG A 1 108 ? -4.220 2.940 25.005 1.00 90.50 108 ARG A N 1
ATOM 863 C CA . ARG A 1 108 ? -3.120 3.123 25.963 1.00 90.50 108 ARG A CA 1
ATOM 864 C C . ARG A 1 108 ? -1.771 2.876 25.309 1.00 90.50 108 ARG A C 1
ATOM 866 O O . ARG A 1 108 ? -0.901 3.724 25.437 1.00 90.50 108 ARG A O 1
ATOM 873 N N . GLU A 1 109 ? -1.614 1.760 24.596 1.00 89.00 109 GLU A N 1
ATOM 874 C CA . GLU A 1 109 ? -0.372 1.380 23.910 1.00 89.00 109 GLU A CA 1
ATOM 875 C C . GLU A 1 109 ? 0.142 2.512 23.010 1.00 89.00 109 GLU A C 1
ATOM 877 O O . GLU A 1 109 ? 1.314 2.881 23.085 1.00 89.00 109 GLU A O 1
ATOM 882 N N . TYR A 1 110 ? -0.741 3.109 22.207 1.00 86.75 110 TYR A N 1
ATOM 883 C CA . TYR A 1 110 ? -0.360 4.176 21.286 1.00 86.75 110 TYR A CA 1
ATOM 884 C C . TYR A 1 110 ? -0.246 5.554 21.942 1.00 86.75 110 TYR A C 1
ATOM 886 O O . TYR A 1 110 ? 0.544 6.369 21.488 1.00 86.75 110 TYR A O 1
ATOM 894 N N . ASN A 1 111 ? -0.958 5.840 23.033 1.00 80.69 111 ASN A N 1
ATOM 895 C CA . ASN A 1 111 ? -0.843 7.132 23.722 1.00 80.69 111 ASN A CA 1
ATOM 896 C C . ASN A 1 111 ? 0.206 7.163 24.847 1.00 80.69 111 ASN A C 1
ATOM 898 O O . ASN A 1 111 ? 0.295 8.169 25.547 1.00 80.69 111 ASN A O 1
ATOM 902 N N . GLN A 1 112 ? 1.029 6.120 25.027 1.00 70.94 112 GLN A N 1
ATOM 903 C CA . GLN A 1 112 ? 2.132 6.158 26.003 1.00 70.94 112 GLN A CA 1
ATOM 904 C C . GLN A 1 112 ? 3.070 7.353 25.774 1.00 70.94 112 GLN A C 1
ATOM 906 O O . GLN A 1 112 ? 3.624 7.892 26.730 1.00 70.94 112 GLN A O 1
ATOM 911 N N . ILE A 1 113 ? 3.246 7.769 24.515 1.00 68.25 113 ILE A N 1
ATOM 912 C CA . ILE A 1 113 ? 4.058 8.923 24.129 1.00 68.25 113 ILE A CA 1
ATOM 913 C C . ILE A 1 113 ? 3.347 9.643 22.982 1.00 68.25 113 ILE A C 1
ATOM 915 O O . ILE A 1 113 ? 3.209 9.090 21.893 1.00 68.25 113 ILE A O 1
ATOM 919 N N . THR A 1 114 ? 2.928 10.894 23.187 1.00 72.88 114 THR A N 1
ATOM 920 C CA . THR A 1 114 ? 2.493 11.739 22.067 1.00 72.88 114 THR A CA 1
ATOM 921 C C . THR A 1 114 ? 3.706 12.069 21.212 1.00 72.88 114 THR A C 1
ATOM 923 O O . THR A 1 114 ? 4.586 12.820 21.629 1.00 72.88 114 THR A O 1
ATOM 926 N N . LEU A 1 115 ? 3.751 11.506 20.011 1.00 84.25 115 LEU A N 1
ATOM 927 C CA . LEU A 1 115 ? 4.831 11.760 19.069 1.00 84.25 115 LEU A CA 1
ATOM 928 C C . LEU A 1 115 ? 4.569 13.061 18.319 1.00 84.25 115 LEU A C 1
ATOM 930 O O . LEU A 1 115 ? 3.484 13.261 17.782 1.00 84.25 115 LEU A O 1
ATOM 934 N N . ASP A 1 116 ? 5.555 13.948 18.280 1.00 89.56 116 ASP A N 1
ATOM 935 C CA . ASP A 1 116 ? 5.516 15.118 17.412 1.00 89.56 116 ASP A CA 1
ATOM 936 C C . ASP A 1 116 ? 5.947 14.755 15.981 1.00 89.56 116 ASP A C 1
ATOM 938 O O . ASP A 1 116 ? 6.395 13.643 15.683 1.00 89.56 116 ASP A O 1
ATOM 942 N N . LYS A 1 117 ? 5.834 15.715 15.059 1.00 91.06 117 LYS A N 1
ATOM 943 C CA . LYS A 1 117 ? 6.172 15.495 13.647 1.00 91.06 117 LYS A CA 1
ATOM 944 C C . LYS A 1 117 ? 7.628 15.060 13.436 1.00 91.06 117 LYS A C 1
ATOM 946 O O . LYS A 1 117 ? 7.908 14.285 12.523 1.00 91.06 117 LYS A O 1
ATOM 951 N N . ILE A 1 118 ? 8.558 15.562 14.252 1.00 91.94 118 ILE A N 1
ATOM 952 C CA . ILE A 1 118 ? 9.984 15.218 14.164 1.00 91.94 118 ILE A CA 1
ATOM 953 C C . ILE A 1 118 ? 10.181 13.759 14.577 1.00 91.94 118 ILE A C 1
ATOM 955 O O . ILE A 1 118 ? 10.813 12.998 13.846 1.00 91.94 118 ILE A O 1
ATOM 959 N N . SER A 1 119 ? 9.565 13.344 15.682 1.00 92.69 119 SER A N 1
ATOM 960 C CA . SER A 1 119 ? 9.611 11.968 16.174 1.00 92.69 119 SER A CA 1
ATOM 961 C C . SER A 1 119 ? 9.001 10.991 15.171 1.00 92.69 119 SER A C 1
ATOM 963 O O . SER A 1 119 ? 9.576 9.935 14.916 1.00 92.69 119 SER A O 1
ATOM 965 N N . ILE A 1 120 ? 7.889 11.359 14.525 1.00 93.56 120 ILE A N 1
ATOM 966 C CA . ILE A 1 120 ? 7.278 10.544 13.467 1.00 93.56 120 ILE A CA 1
ATOM 967 C C . ILE A 1 120 ? 8.221 10.366 12.278 1.00 93.56 120 ILE A C 1
ATOM 969 O O . ILE A 1 120 ? 8.378 9.256 11.771 1.00 93.56 120 ILE A O 1
ATOM 973 N N . ARG A 1 121 ? 8.894 11.434 11.844 1.00 88.50 121 ARG A N 1
ATOM 974 C CA . ARG A 1 121 ? 9.881 11.351 10.758 1.00 88.50 121 ARG A CA 1
ATOM 975 C C . ARG A 1 121 ? 11.078 10.490 11.136 1.00 88.50 121 ARG A C 1
ATOM 977 O O . ARG A 1 121 ? 11.538 9.714 10.304 1.00 88.50 121 ARG A O 1
ATOM 984 N N . GLN A 1 122 ? 11.544 10.577 12.379 1.00 89.81 122 GLN A N 1
ATOM 985 C CA . GLN A 1 122 ? 12.603 9.702 12.869 1.00 89.81 122 GLN A CA 1
ATOM 986 C C . GLN A 1 122 ? 12.159 8.236 12.867 1.00 89.81 122 GLN A C 1
ATOM 988 O O . GLN A 1 122 ? 12.911 7.373 12.427 1.00 89.81 122 GLN A O 1
ATOM 993 N N . LEU A 1 123 ? 10.927 7.942 13.293 1.00 91.62 123 LEU A N 1
ATOM 994 C CA . LEU A 1 123 ? 10.384 6.587 13.215 1.00 91.62 123 LEU A CA 1
ATOM 995 C C . LEU A 1 123 ? 10.271 6.093 11.773 1.00 91.62 123 LEU A C 1
ATOM 997 O O . LEU A 1 123 ? 10.632 4.950 11.523 1.00 91.62 123 LEU A O 1
ATOM 1001 N N . LEU A 1 124 ? 9.837 6.935 10.827 1.00 85.62 124 LEU A N 1
ATOM 1002 C CA . LEU A 1 124 ? 9.827 6.590 9.400 1.00 85.62 124 LEU A CA 1
ATOM 1003 C C . LEU A 1 124 ? 11.232 6.218 8.903 1.00 85.62 124 LEU A C 1
ATOM 1005 O O . LEU A 1 124 ? 11.379 5.219 8.208 1.00 85.62 124 LEU A O 1
ATOM 1009 N N . LEU A 1 125 ? 12.269 6.975 9.281 1.00 81.69 125 LEU A N 1
ATOM 1010 C CA . LEU A 1 125 ? 13.657 6.642 8.937 1.00 81.69 125 LEU A CA 1
ATOM 1011 C C . LEU A 1 125 ? 14.106 5.321 9.571 1.00 81.69 125 LEU A C 1
ATOM 1013 O O . LEU A 1 125 ? 14.734 4.509 8.895 1.00 81.69 125 LEU A O 1
ATOM 1017 N N . ASN A 1 126 ? 13.744 5.080 10.831 1.00 84.81 126 ASN A N 1
ATOM 1018 C CA . ASN A 1 126 ? 14.051 3.823 11.511 1.00 84.81 126 ASN A CA 1
ATOM 1019 C C . ASN A 1 126 ? 13.358 2.633 10.828 1.00 84.81 126 ASN A C 1
ATOM 1021 O O . ASN A 1 126 ? 13.994 1.604 10.648 1.00 84.81 126 ASN A O 1
ATOM 1025 N N . CYS A 1 127 ? 12.109 2.787 10.369 1.00 84.19 127 CYS A N 1
ATOM 1026 C CA . CYS A 1 127 ? 11.413 1.743 9.608 1.00 84.19 127 CYS A CA 1
ATOM 1027 C C . CYS A 1 127 ? 12.172 1.372 8.331 1.00 84.19 127 CYS A C 1
ATOM 1029 O O . CYS A 1 127 ? 12.243 0.202 7.972 1.00 84.19 127 CYS A O 1
ATOM 1031 N N . LEU A 1 128 ? 12.741 2.360 7.632 1.00 76.50 128 LEU A N 1
ATOM 1032 C CA . LEU A 1 128 ? 13.542 2.099 6.435 1.00 76.50 128 LEU A CA 1
ATOM 1033 C C . LEU A 1 128 ? 14.820 1.331 6.764 1.00 76.50 128 LEU A C 1
ATOM 1035 O O . LEU A 1 128 ? 15.254 0.514 5.959 1.00 76.50 128 LEU A O 1
ATOM 1039 N N . GLU A 1 129 ? 15.423 1.601 7.918 1.00 76.19 129 GLU A N 1
ATOM 1040 C CA . GLU A 1 129 ? 16.586 0.853 8.382 1.00 76.19 129 GLU A CA 1
ATOM 1041 C C . GLU A 1 129 ? 16.215 -0.587 8.754 1.00 76.19 129 GLU A C 1
ATOM 1043 O O . GLU A 1 129 ? 16.874 -1.509 8.287 1.00 76.19 129 GLU A O 1
ATOM 1048 N N . ASP A 1 130 ? 15.100 -0.791 9.463 1.00 80.06 130 ASP A N 1
ATOM 1049 C CA . ASP A 1 130 ? 14.565 -2.130 9.741 1.00 80.06 130 ASP A CA 1
ATOM 1050 C C . ASP A 1 130 ? 14.298 -2.901 8.434 1.00 80.06 130 ASP A C 1
ATOM 1052 O O . ASP A 1 130 ? 14.686 -4.057 8.293 1.00 80.06 130 ASP A O 1
ATOM 1056 N N . ILE A 1 131 ? 13.694 -2.252 7.428 1.00 76.75 131 ILE A N 1
ATOM 1057 C CA . ILE A 1 131 ? 13.435 -2.864 6.114 1.00 76.75 131 ILE A CA 1
ATOM 1058 C C . ILE A 1 131 ? 14.737 -3.283 5.417 1.00 76.75 131 ILE A C 1
ATOM 1060 O O . ILE A 1 131 ? 14.767 -4.343 4.796 1.00 76.75 131 ILE A O 1
ATOM 1064 N N . LYS A 1 132 ? 15.812 -2.485 5.497 1.00 72.25 132 LYS A N 1
ATOM 1065 C CA . LYS A 1 132 ? 17.120 -2.852 4.914 1.00 72.25 132 LYS A CA 1
ATOM 1066 C C . LYS A 1 132 ? 17.760 -4.055 5.605 1.00 72.25 132 LYS A C 1
ATOM 1068 O O . LYS A 1 132 ? 18.576 -4.730 4.986 1.00 72.25 132 LYS A O 1
ATOM 1073 N N . GLN A 1 133 ? 17.411 -4.285 6.867 1.00 76.50 133 GLN A N 1
ATOM 1074 C CA . GLN A 1 133 ? 17.871 -5.411 7.678 1.00 76.50 133 GLN A CA 1
ATOM 1075 C C . GLN A 1 133 ? 16.914 -6.614 7.602 1.00 76.50 133 GLN A C 1
ATOM 1077 O O . GLN A 1 133 ? 17.097 -7.581 8.328 1.00 76.50 133 GLN A O 1
ATOM 1082 N N . ASP A 1 134 ? 15.901 -6.562 6.726 1.00 74.06 134 ASP A N 1
ATOM 1083 C CA . ASP A 1 134 ? 14.832 -7.560 6.588 1.00 74.06 134 ASP A CA 1
ATOM 1084 C C . ASP A 1 134 ? 13.966 -7.765 7.853 1.00 74.06 134 ASP A C 1
ATOM 1086 O O . ASP A 1 134 ? 13.208 -8.731 7.967 1.00 74.06 134 ASP A O 1
ATOM 1090 N N . GLU A 1 135 ? 13.969 -6.792 8.765 1.00 83.69 135 GLU A N 1
ATOM 1091 C CA . GLU A 1 135 ? 13.201 -6.780 10.012 1.00 83.69 135 GLU A CA 1
ATOM 1092 C C . GLU A 1 135 ? 11.775 -6.221 9.802 1.00 83.69 135 GLU A C 1
ATOM 1094 O O . GLU A 1 135 ? 11.332 -5.254 10.431 1.00 83.69 135 GLU A O 1
ATOM 1099 N N . TYR A 1 136 ? 11.017 -6.828 8.880 1.00 82.38 136 TYR A N 1
ATOM 1100 C CA . TYR A 1 136 ? 9.702 -6.323 8.447 1.00 82.38 136 TYR A CA 1
ATOM 1101 C C . TYR A 1 136 ? 8.653 -6.266 9.562 1.00 82.38 136 TYR A C 1
ATOM 1103 O O . TYR A 1 136 ? 7.814 -5.366 9.553 1.00 82.38 136 TYR A O 1
ATOM 1111 N N . GLN A 1 137 ? 8.689 -7.201 10.518 1.00 90.69 137 GLN A N 1
ATOM 1112 C CA . GLN A 1 137 ? 7.767 -7.205 11.658 1.00 90.69 137 GLN A CA 1
ATOM 1113 C C . GLN A 1 137 ? 7.982 -5.960 12.530 1.00 90.69 137 GLN A C 1
ATOM 1115 O O . GLN A 1 137 ? 7.034 -5.228 12.814 1.00 90.69 137 GLN A O 1
ATOM 1120 N N . TYR A 1 138 ? 9.239 -5.661 12.868 1.00 92.38 138 TYR A N 1
ATOM 1121 C CA . TYR A 1 138 ? 9.593 -4.477 13.648 1.00 92.38 138 TYR A CA 1
ATOM 1122 C C . TYR A 1 138 ? 9.323 -3.172 12.899 1.00 92.38 138 TYR A C 1
ATOM 1124 O O . TYR A 1 138 ? 8.950 -2.176 13.527 1.00 92.38 138 TYR A O 1
ATOM 1132 N N . ALA A 1 139 ? 9.493 -3.160 11.574 1.00 88.00 139 ALA A N 1
ATOM 1133 C CA . ALA A 1 139 ? 9.102 -2.026 10.743 1.00 88.00 139 ALA A CA 1
ATOM 1134 C C . ALA A 1 139 ? 7.578 -1.820 10.786 1.00 88.00 139 ALA A C 1
ATOM 1136 O O . ALA A 1 139 ? 7.097 -0.703 10.978 1.00 88.00 139 ALA A O 1
ATOM 1137 N N . PHE A 1 140 ? 6.803 -2.899 10.649 1.00 92.31 140 PHE A N 1
ATOM 1138 C CA . PHE A 1 140 ? 5.344 -2.841 10.619 1.00 92.31 140 PHE A CA 1
ATOM 1139 C C . PHE A 1 140 ? 4.744 -2.350 11.944 1.00 92.31 140 PHE A C 1
ATOM 1141 O O . PHE A 1 140 ? 3.867 -1.488 11.928 1.00 92.31 140 PHE A O 1
ATOM 1148 N N . GLU A 1 141 ? 5.270 -2.796 13.086 1.00 92.38 141 GLU A N 1
ATOM 1149 C CA . GLU A 1 141 ? 4.872 -2.298 14.414 1.00 92.38 141 GLU A CA 1
ATOM 1150 C C . GLU A 1 141 ? 5.105 -0.787 14.568 1.00 92.38 141 GLU A C 1
ATOM 1152 O O . GLU A 1 141 ? 4.290 -0.061 15.149 1.00 92.38 141 GLU A O 1
ATOM 1157 N N . LYS A 1 142 ? 6.203 -0.269 14.002 1.00 92.69 142 LYS A N 1
ATOM 1158 C CA . LYS A 1 142 ? 6.456 1.177 13.958 1.00 92.69 142 LYS A CA 1
ATOM 1159 C C . LYS A 1 142 ? 5.490 1.881 13.004 1.00 92.69 142 LYS A C 1
ATOM 1161 O O . LYS A 1 142 ? 4.955 2.926 13.372 1.00 92.69 142 LYS A O 1
ATOM 1166 N N . TYR A 1 143 ? 5.198 1.312 11.832 1.00 93.25 143 TYR A N 1
ATOM 1167 C CA . TYR A 1 143 ? 4.201 1.865 10.909 1.00 93.25 143 TYR A CA 1
ATOM 1168 C C . TYR A 1 143 ? 2.798 1.938 11.521 1.00 93.25 143 TYR A C 1
ATOM 1170 O O . TYR A 1 143 ? 2.111 2.932 11.302 1.00 93.25 143 TYR A O 1
ATOM 1178 N N . GLN A 1 144 ? 2.381 0.971 12.342 1.00 92.31 144 GLN A N 1
ATOM 1179 C CA . GLN A 1 144 ? 1.105 1.044 13.069 1.00 92.31 144 GLN A CA 1
ATOM 1180 C C . GLN A 1 144 ? 1.034 2.292 13.966 1.00 92.31 144 GLN A C 1
ATOM 1182 O O . GLN A 1 144 ? 0.066 3.054 13.901 1.00 92.31 144 GLN A O 1
ATOM 1187 N N . LYS A 1 145 ? 2.099 2.562 14.735 1.00 91.75 145 LYS A N 1
ATOM 1188 C CA . LYS A 1 145 ? 2.206 3.765 15.580 1.00 91.75 145 LYS A CA 1
ATOM 1189 C C . LYS A 1 145 ? 2.235 5.043 14.741 1.00 91.75 145 LYS A C 1
ATOM 1191 O O . LYS A 1 145 ? 1.523 6.000 15.044 1.00 91.75 145 LYS A O 1
ATOM 1196 N N . ILE A 1 146 ? 3.017 5.056 13.661 1.00 92.56 146 ILE A N 1
ATOM 1197 C CA . ILE A 1 146 ? 3.103 6.200 12.743 1.00 92.56 146 ILE A CA 1
ATOM 1198 C C . ILE A 1 146 ? 1.734 6.516 12.145 1.00 92.56 146 ILE A C 1
ATOM 1200 O O . ILE A 1 146 ? 1.342 7.683 12.149 1.00 92.56 146 ILE A O 1
ATOM 1204 N N . TYR A 1 147 ? 1.004 5.506 11.663 1.00 93.19 147 TYR A N 1
ATOM 1205 C CA . TYR A 1 147 ? -0.344 5.669 11.127 1.00 93.19 147 TYR A CA 1
ATOM 1206 C C . TYR A 1 147 ? -1.255 6.319 12.166 1.00 93.19 147 TYR A C 1
ATOM 1208 O O . TYR A 1 147 ? -1.882 7.338 11.880 1.00 93.19 147 TYR A O 1
ATOM 1216 N N . TYR A 1 148 ? -1.280 5.766 13.382 1.00 91.50 148 TYR A N 1
ATOM 1217 C CA . TYR A 1 148 ? -2.144 6.232 14.461 1.00 91.50 148 TYR A CA 1
ATOM 1218 C C . TYR A 1 148 ? -1.925 7.716 14.787 1.00 91.50 148 TYR A C 1
ATOM 1220 O O . TYR A 1 148 ? -2.863 8.515 14.729 1.00 91.50 148 TYR A O 1
ATOM 1228 N N . HIS A 1 149 ? -0.681 8.113 15.063 1.00 91.12 149 HIS A N 1
ATOM 1229 C CA . HIS A 1 149 ? -0.372 9.501 15.415 1.00 91.12 149 HIS A CA 1
ATOM 1230 C C . HIS A 1 149 ? -0.510 10.453 14.227 1.00 91.12 149 HIS A C 1
ATOM 1232 O O . HIS A 1 149 ? -1.077 11.535 14.379 1.00 91.12 149 HIS A O 1
ATOM 1238 N N . SER A 1 150 ? -0.053 10.050 13.035 1.00 92.06 150 SER A N 1
ATOM 1239 C CA . SER A 1 150 ? -0.137 10.903 11.844 1.00 92.06 150 SER A CA 1
ATOM 1240 C C . SER A 1 150 ? -1.585 11.176 11.455 1.00 92.06 150 SER A C 1
ATOM 1242 O O . SER A 1 150 ? -1.905 12.293 11.053 1.00 92.06 150 SER A O 1
ATOM 1244 N N . PHE A 1 151 ? -2.466 10.185 11.611 1.00 90.88 151 PHE A N 1
ATOM 1245 C CA . PHE A 1 151 ? -3.898 10.357 11.405 1.00 90.88 151 PHE A CA 1
ATOM 1246 C C . PHE A 1 151 ? -4.488 11.336 12.427 1.00 90.88 151 PHE A C 1
ATOM 1248 O O . PHE A 1 151 ? -5.124 12.315 12.041 1.00 90.88 151 PHE A O 1
ATOM 1255 N N . LEU A 1 152 ? -4.244 11.111 13.724 1.00 88.31 152 LEU A N 1
ATOM 1256 C CA . LEU A 1 152 ? -4.791 11.950 14.796 1.00 88.31 152 LEU A CA 1
ATOM 1257 C C . LEU A 1 152 ? -4.357 13.414 14.712 1.00 88.31 152 LEU A C 1
ATOM 1259 O O . LEU A 1 152 ? -5.136 14.309 15.027 1.00 88.31 152 LEU A O 1
ATOM 1263 N N . GLN A 1 153 ? -3.114 13.654 14.306 1.00 89.38 153 GLN A N 1
ATOM 1264 C CA . GLN A 1 153 ? -2.510 14.985 14.281 1.00 89.38 153 GLN A CA 1
ATOM 1265 C C . GLN A 1 153 ? -2.607 15.660 12.904 1.00 89.38 153 GLN A C 1
ATOM 1267 O O . GLN A 1 153 ? -2.156 16.793 12.742 1.00 89.38 153 GLN A O 1
ATOM 1272 N N . GLY A 1 154 ? -3.184 14.988 11.901 1.00 89.50 154 GLY A N 1
ATOM 1273 C CA . GLY A 1 154 ? -3.335 15.529 10.548 1.00 89.50 154 GLY A CA 1
ATOM 1274 C C . GLY A 1 154 ? -2.018 15.657 9.772 1.00 89.50 154 GLY A C 1
ATOM 1275 O O . GLY A 1 154 ? -1.888 16.510 8.889 1.00 89.50 154 GLY A O 1
ATOM 1276 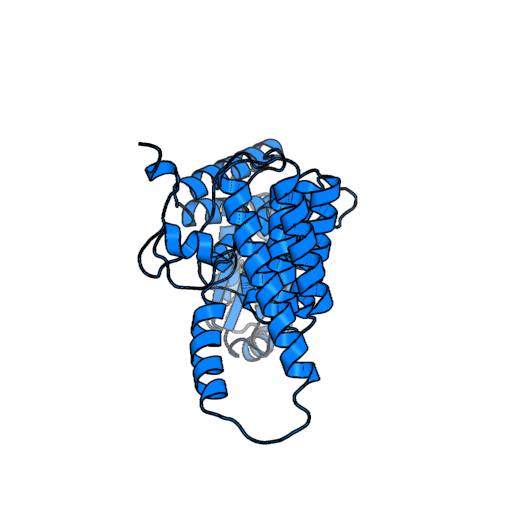N N . PHE A 1 155 ? -1.019 14.826 10.076 1.00 91.69 155 PHE A N 1
ATOM 1277 C CA . PHE A 1 155 ? 0.266 14.786 9.370 1.00 91.69 155 PHE A CA 1
ATOM 1278 C C . PHE A 1 155 ? 0.136 14.009 8.055 1.00 91.69 155 PHE A C 1
ATOM 1280 O O . PHE A 1 155 ? 0.653 12.906 7.893 1.00 91.69 155 PHE A O 1
ATOM 1287 N N . ASN A 1 156 ? -0.587 14.595 7.096 1.00 90.56 156 ASN A N 1
ATOM 1288 C CA . ASN A 1 156 ? -0.980 13.932 5.849 1.00 90.56 156 ASN A CA 1
ATOM 1289 C C . ASN A 1 156 ? 0.206 13.412 5.024 1.00 90.56 156 ASN A C 1
ATOM 1291 O O . ASN A 1 156 ? 0.093 12.357 4.408 1.00 90.56 156 ASN A O 1
ATOM 1295 N N . TYR A 1 157 ? 1.341 14.118 5.008 1.00 91.25 157 TYR A N 1
ATOM 1296 C CA . TYR A 1 157 ? 2.536 13.673 4.284 1.00 91.25 157 TYR A CA 1
ATOM 1297 C C . TYR A 1 157 ? 3.088 12.368 4.876 1.00 91.25 157 TYR A C 1
ATOM 1299 O O . TYR A 1 157 ? 3.281 11.383 4.165 1.00 91.25 157 TYR A O 1
ATOM 1307 N N . GLU A 1 158 ? 3.287 12.349 6.193 1.00 92.81 158 GLU A N 1
ATOM 1308 C CA . GLU A 1 158 ? 3.798 11.205 6.941 1.00 92.81 158 GLU A CA 1
ATOM 1309 C C . GLU A 1 158 ? 2.813 10.023 6.917 1.00 92.81 158 GLU A C 1
ATOM 1311 O O . GLU A 1 158 ? 3.227 8.884 6.700 1.00 92.81 158 GLU A O 1
ATOM 1316 N N . LEU A 1 159 ? 1.507 10.296 7.029 1.00 92.81 159 LEU A N 1
ATOM 1317 C CA . LEU A 1 159 ? 0.444 9.297 6.888 1.00 92.81 159 LEU A CA 1
ATOM 1318 C C . LEU A 1 159 ? 0.469 8.637 5.503 1.00 92.81 159 LEU A C 1
ATOM 1320 O O . LEU A 1 159 ? 0.445 7.413 5.392 1.00 92.81 159 LEU A O 1
ATOM 1324 N N . THR A 1 160 ? 0.560 9.448 4.446 1.00 92.69 160 THR A N 1
ATOM 1325 C CA . THR A 1 160 ? 0.614 8.971 3.057 1.00 92.69 160 THR A CA 1
ATOM 1326 C C . THR A 1 160 ? 1.844 8.089 2.829 1.00 92.69 160 THR A C 1
ATOM 1328 O O . THR A 1 160 ? 1.745 7.024 2.217 1.00 92.69 160 THR A O 1
ATOM 1331 N N . ARG A 1 161 ? 3.005 8.502 3.357 1.00 90.00 161 ARG A N 1
ATOM 1332 C CA . ARG A 1 161 ? 4.246 7.719 3.306 1.00 90.00 161 ARG A CA 1
ATOM 1333 C C . ARG A 1 161 ? 4.085 6.367 3.999 1.00 90.00 161 ARG A C 1
ATOM 1335 O O . ARG A 1 161 ? 4.384 5.337 3.403 1.00 90.00 161 ARG A O 1
ATOM 1342 N N . CYS A 1 162 ? 3.588 6.388 5.233 1.00 93.62 162 CYS A N 1
ATOM 1343 C CA . CYS A 1 162 ? 3.361 5.196 6.039 1.00 93.62 162 CYS A CA 1
ATOM 1344 C C . CYS A 1 162 ? 2.448 4.193 5.331 1.00 93.62 162 CYS A C 1
ATOM 1346 O O . CYS A 1 162 ? 2.782 3.015 5.264 1.00 93.62 162 CYS A O 1
ATOM 1348 N N . LEU A 1 163 ? 1.340 4.661 4.755 1.00 93.50 163 LEU A N 1
ATOM 1349 C CA . LEU A 1 163 ? 0.419 3.820 3.994 1.00 93.50 163 LEU A CA 1
ATOM 1350 C C . LEU A 1 163 ? 1.085 3.183 2.774 1.00 93.50 163 LEU A C 1
ATOM 1352 O O . LEU A 1 163 ? 0.907 1.992 2.533 1.00 93.50 163 LEU A O 1
ATOM 1356 N N . SER A 1 164 ? 1.874 3.951 2.019 1.00 90.94 164 SER A N 1
ATOM 1357 C CA . SER A 1 164 ? 2.610 3.405 0.877 1.00 90.94 164 SER A CA 1
ATOM 1358 C C . SER A 1 164 ? 3.528 2.263 1.301 1.00 90.94 164 SER A C 1
ATOM 1360 O O . SER A 1 164 ? 3.472 1.184 0.720 1.00 90.94 164 SER A O 1
ATOM 1362 N N . ASP A 1 165 ? 4.346 2.484 2.329 1.00 86.75 165 ASP A N 1
ATOM 1363 C CA . ASP A 1 165 ? 5.325 1.496 2.782 1.00 86.75 165 ASP A CA 1
ATOM 1364 C C . ASP A 1 165 ? 4.646 0.270 3.427 1.00 86.75 165 ASP A C 1
ATOM 1366 O O . ASP A 1 165 ? 5.001 -0.871 3.126 1.00 86.75 165 ASP A O 1
ATOM 1370 N N . ALA A 1 166 ? 3.609 0.476 4.245 1.00 91.44 166 ALA A N 1
ATOM 1371 C CA . ALA A 1 166 ? 2.823 -0.606 4.839 1.00 91.44 166 ALA A CA 1
ATOM 1372 C C . ALA A 1 166 ? 2.089 -1.445 3.780 1.00 91.44 166 ALA A C 1
ATOM 1374 O O . ALA A 1 166 ? 2.031 -2.670 3.889 1.00 91.44 166 ALA A O 1
ATOM 1375 N N . GLY A 1 167 ? 1.580 -0.810 2.720 1.00 89.69 167 GLY A N 1
ATOM 1376 C CA . GLY A 1 167 ? 0.970 -1.501 1.586 1.00 89.69 167 GLY A CA 1
ATOM 1377 C C . GLY A 1 167 ? 1.943 -2.444 0.879 1.00 89.69 167 GLY A C 1
ATOM 1378 O O . GLY A 1 167 ? 1.565 -3.553 0.503 1.00 89.69 167 GLY A O 1
ATOM 1379 N N . ILE A 1 168 ? 3.218 -2.058 0.776 1.00 82.62 168 ILE A N 1
ATOM 1380 C CA . ILE A 1 168 ? 4.271 -2.935 0.250 1.00 82.62 168 ILE A CA 1
ATOM 1381 C C . ILE A 1 168 ? 4.537 -4.111 1.197 1.00 82.62 168 ILE A C 1
ATOM 1383 O O . ILE A 1 168 ? 4.746 -5.230 0.729 1.00 82.62 168 ILE A O 1
ATOM 1387 N N . ILE A 1 169 ? 4.520 -3.897 2.516 1.00 85.88 169 ILE A N 1
ATOM 1388 C CA . ILE A 1 169 ? 4.679 -4.988 3.493 1.00 85.88 169 ILE A CA 1
ATOM 1389 C C . ILE A 1 169 ? 3.526 -5.996 3.364 1.00 85.88 169 ILE A C 1
ATOM 1391 O O . ILE A 1 169 ? 3.781 -7.197 3.269 1.00 85.88 169 ILE A O 1
ATOM 1395 N N . PHE A 1 170 ? 2.272 -5.535 3.271 1.00 87.12 170 PHE A N 1
ATOM 1396 C CA . PHE A 1 170 ? 1.128 -6.423 3.017 1.00 87.12 170 PHE A CA 1
ATOM 1397 C C . PHE A 1 170 ? 1.299 -7.221 1.725 1.00 87.12 170 PHE A C 1
ATOM 1399 O O . PHE A 1 170 ? 1.074 -8.432 1.708 1.00 87.12 170 PHE A O 1
ATOM 1406 N N . PHE A 1 171 ? 1.777 -6.564 0.668 1.00 81.62 171 PHE A N 1
ATOM 1407 C CA . PHE A 1 171 ? 2.096 -7.228 -0.587 1.00 81.62 171 PHE A CA 1
ATOM 1408 C C . PHE A 1 171 ? 3.161 -8.320 -0.416 1.00 81.62 171 PHE A C 1
ATOM 1410 O O . PHE A 1 171 ? 2.959 -9.441 -0.885 1.00 81.62 171 PHE A O 1
ATOM 1417 N N . LYS A 1 172 ? 4.267 -8.036 0.286 1.00 75.94 172 LYS A N 1
ATOM 1418 C CA . LYS A 1 172 ? 5.324 -9.029 0.550 1.00 75.94 172 LYS A CA 1
ATOM 1419 C C . LYS A 1 172 ? 4.789 -10.258 1.290 1.00 75.94 172 LYS A C 1
ATOM 1421 O O . LYS A 1 172 ? 5.224 -11.375 1.005 1.00 75.94 172 LYS A O 1
ATOM 1426 N N . ASN A 1 173 ? 3.803 -10.054 2.159 1.00 80.00 173 ASN A N 1
ATOM 1427 C CA . ASN A 1 173 ? 3.129 -11.110 2.910 1.00 80.00 173 ASN A CA 1
ATOM 1428 C C . ASN A 1 173 ? 2.050 -11.859 2.101 1.00 80.00 173 ASN A C 1
ATOM 1430 O O . ASN A 1 173 ? 1.467 -12.813 2.608 1.00 80.00 173 ASN A O 1
ATOM 1434 N N . GLY A 1 174 ? 1.789 -11.465 0.850 1.00 77.31 174 GLY A N 1
ATOM 1435 C CA . GLY A 1 174 ? 0.774 -12.077 -0.014 1.00 77.31 174 GLY A CA 1
ATOM 1436 C C . GLY A 1 174 ? -0.659 -11.606 0.254 1.00 77.31 174 GLY A C 1
ATOM 1437 O O . GLY A 1 174 ? -1.588 -12.120 -0.367 1.00 77.31 174 GLY A O 1
ATOM 1438 N N . ASP A 1 175 ? -0.862 -10.620 1.132 1.00 85.25 175 ASP A N 1
ATOM 1439 C CA . ASP A 1 175 ? -2.176 -10.020 1.375 1.00 85.25 175 ASP A CA 1
ATOM 1440 C C . ASP A 1 175 ? -2.459 -8.929 0.331 1.00 85.25 175 ASP A C 1
ATOM 1442 O O . ASP A 1 175 ? -2.369 -7.723 0.582 1.00 85.25 175 ASP A O 1
ATOM 1446 N N . TYR A 1 176 ? -2.763 -9.372 -0.891 1.00 84.50 176 TYR A N 1
ATOM 1447 C CA . TYR A 1 176 ? -2.986 -8.485 -2.035 1.00 84.50 176 TYR A CA 1
ATOM 1448 C C . TYR A 1 176 ? -4.191 -7.563 -1.850 1.00 84.50 176 TYR A C 1
ATOM 1450 O O . TYR A 1 176 ? -4.180 -6.437 -2.342 1.00 84.50 176 TYR A O 1
ATOM 1458 N N . ILE A 1 177 ? -5.211 -8.016 -1.118 1.00 84.69 177 ILE A N 1
ATOM 1459 C CA . ILE A 1 177 ? -6.431 -7.245 -0.874 1.00 84.69 177 ILE A CA 1
ATOM 1460 C C . ILE A 1 177 ? -6.111 -6.040 0.014 1.00 84.69 177 ILE A C 1
ATOM 1462 O O . ILE A 1 177 ? -6.444 -4.909 -0.349 1.00 84.69 177 ILE A O 1
ATOM 1466 N N . ARG A 1 178 ? -5.415 -6.253 1.142 1.00 85.56 178 ARG A N 1
ATOM 1467 C CA . ARG A 1 178 ? -4.987 -5.140 2.004 1.00 85.56 178 ARG A CA 1
ATOM 1468 C C . ARG A 1 178 ? -3.939 -4.273 1.330 1.00 85.56 178 ARG A C 1
ATOM 1470 O O . ARG A 1 178 ? -3.998 -3.054 1.468 1.00 85.56 178 ARG A O 1
ATOM 1477 N N . ALA A 1 179 ? -3.007 -4.858 0.580 1.00 89.56 179 ALA A N 1
ATOM 1478 C CA . ALA A 1 179 ? -2.032 -4.083 -0.180 1.00 89.56 179 ALA A CA 1
ATOM 1479 C C . ALA A 1 179 ? -2.727 -3.121 -1.156 1.00 89.56 179 ALA A C 1
ATOM 1481 O O . ALA A 1 179 ? -2.418 -1.929 -1.170 1.00 89.56 179 ALA A O 1
ATOM 1482 N N . GLN A 1 180 ? -3.716 -3.618 -1.908 1.00 89.56 180 GLN A N 1
ATOM 1483 C CA . GLN A 1 180 ? -4.483 -2.830 -2.870 1.00 89.56 180 GLN A CA 1
ATOM 1484 C C . GLN A 1 180 ? -5.256 -1.701 -2.189 1.00 89.56 180 GLN A C 1
ATOM 1486 O O . GLN A 1 180 ? -5.146 -0.553 -2.620 1.00 89.56 180 GLN A O 1
ATOM 1491 N N . SER A 1 181 ? -6.005 -1.992 -1.118 1.00 87.94 181 SER A N 1
ATOM 1492 C CA . SER A 1 181 ? -6.777 -0.962 -0.411 1.00 87.94 181 SER A CA 1
ATOM 1493 C C . SER A 1 181 ? -5.867 0.108 0.201 1.00 87.94 181 SER A C 1
ATOM 1495 O O . SER A 1 181 ? -6.128 1.303 0.046 1.00 87.94 181 SER A O 1
ATOM 1497 N N . THR A 1 182 ? -4.754 -0.305 0.815 1.00 90.62 182 THR A N 1
ATOM 1498 C CA . THR A 1 182 ? -3.778 0.592 1.451 1.00 90.62 182 THR A CA 1
ATOM 1499 C C . THR A 1 182 ? -3.097 1.503 0.428 1.00 90.62 182 THR A C 1
ATOM 1501 O O . THR A 1 182 ? -3.043 2.718 0.623 1.00 90.62 182 THR A O 1
ATOM 1504 N N . LEU A 1 183 ? -2.604 0.950 -0.685 1.00 92.12 183 LEU A N 1
ATOM 1505 C CA . LEU A 1 183 ? -1.894 1.716 -1.717 1.00 92.12 183 LEU A CA 1
ATOM 1506 C C . LEU A 1 183 ? -2.825 2.619 -2.527 1.00 92.12 183 LEU A C 1
ATOM 1508 O O . LEU A 1 183 ? -2.447 3.740 -2.874 1.00 92.12 183 LEU A O 1
ATOM 1512 N N . HIS A 1 184 ? -4.058 2.180 -2.780 1.00 90.88 184 HIS A N 1
ATOM 1513 C CA . HIS A 1 184 ? -5.069 3.035 -3.393 1.00 90.88 184 HIS A CA 1
ATOM 1514 C C . HIS A 1 184 ? -5.403 4.237 -2.496 1.00 90.88 184 HIS A C 1
ATOM 1516 O O . HIS A 1 184 ? -5.473 5.375 -2.974 1.00 90.88 184 HIS A O 1
ATOM 1522 N N . TYR A 1 185 ? -5.528 4.014 -1.184 1.00 90.00 185 TYR A N 1
ATOM 1523 C CA . TYR A 1 185 ? -5.745 5.102 -0.235 1.00 90.00 185 TYR A CA 1
ATOM 1524 C C . TYR A 1 185 ? -4.542 6.043 -0.138 1.00 90.00 185 TYR A C 1
ATOM 1526 O O . TYR A 1 185 ? -4.720 7.259 -0.205 1.00 90.00 185 TYR A O 1
ATOM 1534 N N . ALA A 1 186 ? -3.319 5.504 -0.088 1.00 93.06 186 ALA A N 1
ATOM 1535 C CA . ALA A 1 186 ? -2.100 6.307 -0.161 1.00 93.06 186 ALA A CA 1
ATOM 1536 C C . ALA A 1 186 ? -2.102 7.197 -1.414 1.00 93.06 186 ALA A C 1
ATOM 1538 O O . ALA A 1 186 ? -1.812 8.389 -1.330 1.00 93.06 186 ALA A O 1
ATOM 1539 N N . SER A 1 187 ? -2.477 6.656 -2.579 1.00 92.88 187 SER A N 1
ATOM 1540 C CA . SER A 1 187 ? -2.513 7.453 -3.808 1.00 92.88 187 SER A CA 1
ATOM 1541 C C . SER A 1 187 ? -3.570 8.551 -3.760 1.00 92.88 187 SER A C 1
ATOM 1543 O O . SER A 1 187 ? -3.280 9.681 -4.152 1.00 92.88 187 SER A O 1
ATOM 1545 N N . THR A 1 188 ? -4.746 8.253 -3.210 1.00 90.50 188 THR A N 1
ATOM 1546 C CA . THR A 1 188 ? -5.821 9.238 -3.025 1.00 90.50 188 THR A CA 1
ATOM 1547 C C . THR A 1 188 ? -5.376 10.378 -2.106 1.00 90.50 188 THR A C 1
ATOM 1549 O O . THR A 1 188 ? -5.548 11.548 -2.440 1.00 90.50 188 THR A O 1
ATOM 1552 N N . LEU A 1 189 ? -4.735 10.065 -0.973 1.00 90.88 189 LEU A N 1
ATOM 1553 C CA . LEU A 1 189 ? -4.193 11.086 -0.073 1.00 90.88 189 LEU A CA 1
ATOM 1554 C C . LEU A 1 189 ? -3.077 11.901 -0.729 1.00 90.88 189 LEU A C 1
ATOM 1556 O O . LEU A 1 189 ? -3.004 13.111 -0.518 1.00 90.88 189 LEU A O 1
ATOM 1560 N N . SER A 1 190 ? -2.239 11.269 -1.556 1.00 92.62 190 SER A N 1
ATOM 1561 C CA . SER A 1 190 ? -1.135 11.939 -2.252 1.00 92.62 190 SER A CA 1
ATOM 1562 C C . SER A 1 190 ? -1.595 13.031 -3.228 1.00 92.62 190 SER A C 1
ATOM 1564 O O . SER A 1 190 ? -0.830 13.953 -3.524 1.00 92.62 190 SER A O 1
ATOM 1566 N N . ASP A 1 191 ? -2.850 12.985 -3.686 1.00 89.19 191 ASP A N 1
ATOM 1567 C CA . ASP A 1 191 ? -3.443 14.014 -4.548 1.00 89.19 191 ASP A CA 1
ATOM 1568 C C . ASP A 1 191 ? -3.818 15.294 -3.785 1.00 89.19 191 ASP A C 1
ATOM 1570 O O . ASP A 1 191 ? -4.113 16.315 -4.405 1.00 89.19 191 ASP A O 1
ATOM 1574 N N . ASN A 1 192 ? -3.723 15.295 -2.449 1.00 87.31 192 ASN A N 1
ATOM 1575 C CA . ASN A 1 192 ? -3.884 16.500 -1.644 1.00 87.31 192 ASN A CA 1
ATOM 1576 C C . ASN A 1 192 ? -2.909 17.606 -2.119 1.00 87.31 192 ASN A C 1
ATOM 1578 O O . ASN A 1 192 ? -1.700 17.356 -2.222 1.00 87.31 192 ASN A O 1
ATOM 1582 N N . PRO A 1 193 ? -3.390 18.839 -2.379 1.00 86.38 193 PRO A N 1
ATOM 1583 C CA . PRO A 1 193 ? -2.550 19.931 -2.877 1.00 86.38 193 PRO A CA 1
ATOM 1584 C C . PRO A 1 193 ? -1.445 20.349 -1.894 1.00 86.38 193 PRO A C 1
ATOM 1586 O O . PRO A 1 193 ? -0.426 20.888 -2.316 1.00 86.38 193 PRO A O 1
ATOM 1589 N N . ASN A 1 194 ? -1.604 20.057 -0.599 1.00 86.19 194 ASN A N 1
ATOM 1590 C CA . ASN A 1 194 ? -0.601 20.352 0.427 1.00 86.19 194 ASN A CA 1
ATOM 1591 C C . ASN A 1 194 ? 0.548 19.330 0.464 1.00 86.19 194 ASN A C 1
ATOM 1593 O O . ASN A 1 194 ? 1.564 19.562 1.119 1.00 86.19 194 ASN A O 1
ATOM 1597 N N . ILE A 1 195 ? 0.414 18.201 -0.237 1.00 89.31 195 ILE A N 1
ATOM 1598 C CA . ILE A 1 195 ? 1.518 17.272 -0.476 1.00 89.31 195 ILE A CA 1
ATOM 1599 C C . ILE A 1 195 ? 2.175 17.712 -1.782 1.00 89.31 195 ILE A C 1
ATOM 1601 O O . ILE A 1 195 ? 1.705 17.386 -2.866 1.00 89.31 195 ILE A O 1
ATOM 1605 N N . VAL A 1 196 ? 3.250 18.494 -1.687 1.00 89.25 196 VAL A N 1
ATOM 1606 C CA . VAL A 1 196 ? 3.948 19.070 -2.858 1.00 89.25 196 VAL A CA 1
ATOM 1607 C C . VAL A 1 196 ? 5.065 18.179 -3.406 1.00 89.25 196 VAL A C 1
ATOM 1609 O O . VAL A 1 196 ? 5.606 18.432 -4.479 1.00 89.25 196 VAL A O 1
ATOM 1612 N N . ASP A 1 197 ? 5.416 17.125 -2.676 1.00 84.75 197 ASP A N 1
ATOM 1613 C CA . ASP A 1 197 ? 6.490 16.200 -3.020 1.00 84.75 197 ASP A CA 1
ATOM 1614 C C . ASP A 1 197 ? 6.094 15.297 -4.192 1.00 84.75 197 ASP A C 1
ATOM 1616 O O . ASP A 1 197 ? 5.486 14.236 -4.035 1.00 84.75 197 ASP A O 1
ATOM 1620 N N . ILE A 1 198 ? 6.433 15.744 -5.396 1.00 86.75 198 ILE A N 1
ATOM 1621 C CA . ILE A 1 198 ? 6.071 15.058 -6.633 1.00 86.75 198 ILE A CA 1
ATOM 1622 C C . ILE A 1 198 ? 6.781 13.702 -6.791 1.00 86.75 198 ILE A C 1
ATOM 1624 O O . ILE A 1 198 ? 6.239 12.800 -7.428 1.00 86.75 198 ILE A O 1
ATOM 1628 N N . ASN A 1 199 ? 7.954 13.513 -6.171 1.00 79.62 199 ASN A N 1
ATOM 1629 C CA . ASN A 1 199 ? 8.656 12.230 -6.200 1.00 79.62 199 ASN A CA 1
ATOM 1630 C C . ASN A 1 199 ? 7.911 11.190 -5.354 1.00 79.62 199 ASN A C 1
ATOM 1632 O O . ASN A 1 199 ? 7.696 10.069 -5.810 1.00 79.62 199 ASN A O 1
ATOM 1636 N N . LEU A 1 200 ? 7.433 11.579 -4.167 1.00 83.75 200 LEU A N 1
ATOM 1637 C CA . LEU A 1 200 ? 6.569 10.726 -3.349 1.00 83.75 200 LEU A CA 1
ATOM 1638 C C . LEU A 1 200 ? 5.300 10.318 -4.116 1.00 83.75 200 LEU A C 1
ATOM 1640 O O . LEU A 1 200 ? 4.964 9.135 -4.150 1.00 83.75 200 LEU A O 1
ATOM 1644 N N . LYS A 1 201 ? 4.628 11.264 -4.791 1.00 91.69 201 LYS A N 1
ATOM 1645 C CA . LYS A 1 201 ? 3.438 10.957 -5.612 1.00 91.69 201 LYS A CA 1
ATOM 1646 C C . LYS A 1 201 ? 3.740 9.939 -6.710 1.00 91.69 201 LYS A C 1
ATOM 1648 O O . LYS A 1 201 ? 2.949 9.023 -6.929 1.00 91.69 201 LYS A O 1
ATOM 1653 N N . ALA A 1 202 ? 4.887 10.084 -7.375 1.00 83.94 202 ALA A N 1
ATOM 1654 C CA . ALA A 1 202 ? 5.321 9.161 -8.415 1.00 83.94 202 ALA A CA 1
ATOM 1655 C C . ALA A 1 202 ? 5.531 7.740 -7.867 1.00 83.94 202 ALA A C 1
ATOM 1657 O O . ALA A 1 202 ? 5.041 6.781 -8.460 1.00 83.94 202 ALA A O 1
ATOM 1658 N N . GLN A 1 203 ? 6.206 7.604 -6.719 1.00 82.12 203 GLN A N 1
ATOM 1659 C CA . GLN A 1 203 ? 6.450 6.307 -6.074 1.00 82.12 203 GLN A CA 1
ATOM 1660 C C . GLN A 1 203 ? 5.146 5.622 -5.658 1.00 82.12 203 GLN A C 1
ATOM 1662 O O . GLN A 1 203 ? 4.960 4.438 -5.922 1.00 82.12 203 GLN A O 1
ATOM 1667 N N . ILE A 1 204 ? 4.220 6.367 -5.051 1.00 90.38 204 ILE A N 1
ATOM 1668 C CA . ILE A 1 204 ? 2.934 5.822 -4.604 1.00 90.38 204 ILE A CA 1
ATOM 1669 C C . ILE A 1 204 ? 2.104 5.343 -5.793 1.00 90.38 204 ILE A C 1
ATOM 1671 O O . ILE A 1 204 ? 1.554 4.245 -5.753 1.00 90.38 204 ILE A O 1
ATOM 1675 N N . ALA A 1 205 ? 2.023 6.151 -6.856 1.00 93.81 205 ALA A N 1
ATOM 1676 C CA . ALA A 1 205 ? 1.316 5.765 -8.071 1.00 93.81 205 ALA A CA 1
ATOM 1677 C C . ALA A 1 205 ? 1.933 4.505 -8.695 1.00 93.81 205 ALA A C 1
ATOM 1679 O O . ALA A 1 205 ? 1.199 3.606 -9.089 1.00 93.81 205 ALA A O 1
ATOM 1680 N N . TYR A 1 206 ? 3.264 4.401 -8.713 1.00 86.25 206 TYR A N 1
ATOM 1681 C CA . TYR A 1 206 ? 3.956 3.212 -9.204 1.00 86.25 206 TYR A CA 1
ATOM 1682 C C . TYR A 1 206 ? 3.636 1.971 -8.356 1.00 86.25 206 TYR A C 1
ATOM 1684 O O . TYR A 1 206 ? 3.212 0.951 -8.892 1.00 86.25 206 TYR A O 1
ATOM 1692 N N . ASN A 1 207 ? 3.758 2.069 -7.029 1.00 84.69 207 ASN A N 1
ATOM 1693 C CA . ASN A 1 207 ? 3.461 0.964 -6.115 1.00 84.69 207 ASN A CA 1
ATOM 1694 C C . ASN A 1 207 ? 1.993 0.508 -6.227 1.00 84.69 207 ASN A C 1
ATOM 1696 O O . ASN A 1 207 ? 1.718 -0.689 -6.217 1.00 84.69 207 ASN A O 1
ATOM 1700 N N . ALA A 1 208 ? 1.049 1.445 -6.370 1.00 92.69 208 ALA A N 1
ATOM 1701 C CA . ALA A 1 208 ? -0.355 1.121 -6.612 1.00 92.69 208 ALA A CA 1
ATOM 1702 C C . ALA A 1 208 ? -0.549 0.394 -7.955 1.00 92.69 208 ALA A C 1
ATOM 1704 O O . ALA A 1 208 ? -1.260 -0.611 -8.001 1.00 92.69 208 ALA A O 1
ATOM 1705 N N . ALA A 1 209 ? 0.108 0.857 -9.027 1.00 89.69 209 ALA A N 1
ATOM 1706 C CA . ALA A 1 209 ? 0.040 0.235 -10.350 1.00 89.69 209 ALA A CA 1
ATOM 1707 C C . ALA A 1 209 ? 0.479 -1.233 -10.325 1.00 89.69 209 ALA A C 1
ATOM 1709 O O . ALA A 1 209 ? -0.195 -2.087 -10.899 1.00 89.69 209 ALA A O 1
ATOM 1710 N N . GLU A 1 210 ? 1.573 -1.533 -9.623 1.00 81.25 210 GLU A N 1
ATOM 1711 C CA . GLU A 1 210 ? 2.089 -2.896 -9.498 1.00 81.25 210 GLU A CA 1
ATOM 1712 C C . GLU A 1 210 ? 1.081 -3.841 -8.831 1.00 81.25 210 GLU A C 1
ATOM 1714 O O . GLU A 1 210 ? 0.891 -4.964 -9.299 1.00 81.25 210 GLU A O 1
ATOM 1719 N N . ILE A 1 211 ? 0.365 -3.387 -7.796 1.00 86.06 211 ILE A N 1
ATOM 1720 C CA . ILE A 1 211 ? -0.680 -4.211 -7.176 1.00 86.06 211 ILE A CA 1
ATOM 1721 C C . ILE A 1 211 ? -1.844 -4.446 -8.129 1.00 86.06 211 ILE A C 1
ATOM 1723 O O . ILE A 1 211 ? -2.267 -5.590 -8.279 1.00 86.06 211 ILE A O 1
ATOM 1727 N N . PHE A 1 212 ? -2.330 -3.407 -8.815 1.00 88.56 212 PHE A N 1
ATOM 1728 C CA . PHE A 1 212 ? -3.402 -3.572 -9.802 1.00 88.56 212 PHE A CA 1
ATOM 1729 C C . PHE A 1 212 ? -2.991 -4.491 -10.960 1.00 88.56 212 PHE A C 1
ATOM 1731 O O . PHE A 1 212 ? -3.819 -5.251 -11.463 1.00 88.56 212 PHE A O 1
ATOM 1738 N N . LYS A 1 213 ? -1.715 -4.463 -11.368 1.00 81.94 213 LYS A N 1
ATOM 1739 C CA . LYS A 1 213 ? -1.163 -5.385 -12.367 1.00 81.94 213 LYS A CA 1
ATOM 1740 C C . LYS A 1 213 ? -1.265 -6.828 -11.873 1.00 81.94 213 LYS A C 1
ATOM 1742 O O . LYS A 1 213 ? -1.777 -7.689 -12.585 1.00 81.94 213 LYS A O 1
ATOM 1747 N N . LEU A 1 214 ? -0.825 -7.087 -10.642 1.00 77.94 214 LEU A N 1
ATOM 1748 C CA . LEU A 1 214 ? -0.838 -8.425 -10.047 1.00 77.94 214 LEU A CA 1
ATOM 1749 C C . LEU A 1 214 ? -2.250 -8.967 -9.817 1.00 77.94 214 LEU A C 1
ATOM 1751 O O . LEU A 1 214 ? -2.493 -10.149 -10.059 1.00 77.94 214 LEU A O 1
ATOM 1755 N N . THR A 1 215 ? -3.193 -8.113 -9.417 1.00 78.94 215 THR A N 1
ATOM 1756 C CA . THR A 1 215 ? -4.605 -8.484 -9.240 1.00 78.94 215 THR A CA 1
ATOM 1757 C C . THR A 1 215 ? -5.399 -8.495 -10.554 1.00 78.94 215 THR A C 1
ATOM 1759 O O . THR A 1 215 ? -6.620 -8.626 -10.536 1.00 78.94 215 THR A O 1
ATOM 1762 N N . GLN A 1 216 ? -4.716 -8.427 -11.708 1.00 78.94 216 GLN A N 1
ATOM 1763 C CA . GLN A 1 216 ? -5.285 -8.500 -13.064 1.00 78.94 216 GLN A CA 1
ATOM 1764 C C . GLN A 1 216 ? -6.275 -7.371 -13.404 1.00 78.94 216 GLN A C 1
ATOM 1766 O O . GLN A 1 216 ? -7.054 -7.461 -14.354 1.00 78.94 216 GLN A O 1
ATOM 1771 N N . HIS A 1 217 ? -6.203 -6.250 -12.690 1.00 86.62 217 HIS A N 1
ATOM 1772 C CA . HIS A 1 217 ? -6.931 -5.022 -12.994 1.00 86.62 217 HIS A CA 1
ATOM 1773 C C . HIS A 1 217 ? -6.105 -4.131 -13.936 1.00 86.62 217 HIS A C 1
ATOM 1775 O O . HIS A 1 217 ? -5.718 -3.013 -13.594 1.00 86.62 217 HIS A O 1
ATOM 1781 N N . LEU A 1 218 ? -5.830 -4.639 -15.142 1.00 82.94 218 LEU A N 1
ATOM 1782 C CA . LEU A 1 218 ? -4.865 -4.055 -16.085 1.00 82.94 218 LEU A CA 1
ATOM 1783 C C . LEU A 1 218 ? -5.177 -2.605 -16.499 1.00 82.94 218 LEU A C 1
ATOM 1785 O O . LEU A 1 218 ? -4.253 -1.816 -16.668 1.00 82.94 218 LEU A O 1
ATOM 1789 N N . GLU A 1 219 ? -6.450 -2.223 -16.620 1.00 92.81 219 GLU A N 1
ATOM 1790 C CA . GLU A 1 219 ? -6.832 -0.831 -16.921 1.00 92.81 219 GLU A CA 1
ATOM 1791 C C . GLU A 1 219 ? -6.448 0.134 -15.792 1.00 92.81 219 GLU A C 1
ATOM 1793 O O . GLU A 1 219 ? -5.857 1.180 -16.047 1.00 92.81 219 GLU A O 1
ATOM 1798 N N . HIS A 1 220 ? -6.679 -0.260 -14.538 1.00 93.00 220 HIS A N 1
ATOM 1799 C CA . HIS A 1 220 ? -6.264 0.536 -13.384 1.00 93.00 220 HIS A CA 1
ATOM 1800 C C . HIS A 1 220 ? -4.736 0.614 -13.304 1.00 93.00 220 HIS A C 1
ATOM 1802 O O . HIS A 1 220 ? -4.181 1.688 -13.083 1.00 93.00 220 HIS A O 1
ATOM 1808 N N . ALA A 1 221 ? -4.044 -0.507 -13.534 1.00 89.62 221 ALA A N 1
ATOM 1809 C CA . ALA A 1 221 ? -2.585 -0.530 -13.572 1.00 89.62 221 ALA A CA 1
ATOM 1810 C C . ALA A 1 221 ? -2.034 0.446 -14.625 1.00 89.62 221 ALA A C 1
ATOM 1812 O O . ALA A 1 221 ? -1.127 1.222 -14.328 1.00 89.62 221 ALA A O 1
ATOM 1813 N N . TYR A 1 222 ? -2.618 0.457 -15.828 1.00 92.88 222 TYR A N 1
ATOM 1814 C CA . TYR A 1 222 ? -2.274 1.393 -16.898 1.00 92.88 222 TYR A CA 1
ATOM 1815 C C . TYR A 1 222 ? -2.386 2.855 -16.437 1.00 92.88 222 TYR A C 1
ATOM 1817 O O . TYR A 1 222 ? -1.411 3.603 -16.548 1.00 92.88 222 TYR A O 1
ATOM 1825 N N . ASP A 1 223 ? -3.528 3.253 -15.870 1.00 95.94 223 ASP A N 1
ATOM 1826 C CA . ASP A 1 223 ? -3.761 4.635 -15.430 1.00 95.94 223 ASP A CA 1
ATOM 1827 C C . ASP A 1 223 ? -2.765 5.064 -14.343 1.00 95.94 223 ASP A C 1
ATOM 1829 O O . ASP A 1 223 ? -2.200 6.165 -14.392 1.00 95.94 223 ASP A O 1
ATOM 1833 N N . PHE A 1 224 ? -2.478 4.175 -13.388 1.00 96.00 224 PHE A N 1
ATOM 1834 C CA . PHE A 1 224 ? -1.501 4.441 -12.337 1.00 96.00 224 PHE A CA 1
ATOM 1835 C C . PHE A 1 224 ? -0.058 4.509 -12.861 1.00 96.00 224 PHE A C 1
ATOM 1837 O O . PHE A 1 224 ? 0.688 5.384 -12.417 1.00 96.00 224 PHE A O 1
ATOM 1844 N N . TYR A 1 225 ? 0.346 3.685 -13.837 1.00 93.31 225 TYR A N 1
ATOM 1845 C CA . TYR A 1 225 ? 1.670 3.808 -14.465 1.00 93.31 225 TYR A CA 1
ATOM 1846 C C . TYR A 1 225 ? 1.819 5.112 -15.255 1.00 93.31 225 TYR A C 1
ATOM 1848 O O . TYR A 1 225 ? 2.875 5.745 -15.192 1.00 93.31 225 TYR A O 1
ATOM 1856 N N . VAL A 1 226 ? 0.769 5.566 -15.949 1.00 95.44 226 VAL A N 1
ATOM 1857 C CA . VAL A 1 226 ? 0.767 6.882 -16.610 1.00 95.44 226 VAL A CA 1
ATOM 1858 C C . VAL A 1 226 ? 0.914 8.002 -15.575 1.00 95.44 226 VAL A C 1
ATOM 1860 O O . VAL A 1 226 ? 1.758 8.889 -15.741 1.00 95.44 226 VAL A O 1
ATOM 1863 N N . LYS A 1 227 ? 0.154 7.943 -14.470 1.00 95.12 227 LYS A N 1
ATOM 1864 C CA . LYS A 1 227 ? 0.265 8.892 -13.348 1.00 95.12 227 LYS A CA 1
ATOM 1865 C C . LYS A 1 227 ? 1.683 8.906 -12.763 1.00 95.12 227 LYS A C 1
ATOM 1867 O O . LYS A 1 227 ? 2.255 9.981 -12.579 1.00 95.12 227 LYS A O 1
ATOM 1872 N N . ALA A 1 228 ? 2.269 7.731 -12.532 1.00 90.25 228 ALA A N 1
ATOM 1873 C CA . ALA A 1 228 ? 3.625 7.576 -12.015 1.00 90.25 228 ALA A CA 1
ATOM 1874 C C . ALA A 1 228 ? 4.678 8.167 -12.961 1.00 90.25 228 ALA A C 1
ATOM 1876 O O . ALA A 1 228 ? 5.523 8.946 -12.524 1.00 90.25 228 ALA A O 1
ATOM 1877 N N . GLY A 1 229 ? 4.602 7.854 -14.259 1.00 85.00 229 GLY A N 1
ATOM 1878 C CA . GLY A 1 229 ? 5.536 8.349 -15.270 1.00 85.00 229 GLY A CA 1
ATOM 1879 C C . GLY A 1 229 ? 5.500 9.871 -15.421 1.00 85.00 229 GLY A C 1
ATOM 1880 O O . GLY A 1 229 ? 6.553 10.509 -15.461 1.00 85.00 229 GLY A O 1
ATOM 1881 N N . ASN A 1 230 ? 4.305 10.471 -15.429 1.00 92.81 230 ASN A N 1
ATOM 1882 C CA . ASN A 1 230 ? 4.148 11.928 -15.490 1.00 92.81 230 ASN A CA 1
ATOM 1883 C C . ASN A 1 230 ? 4.725 12.612 -14.244 1.00 92.81 230 ASN A C 1
ATOM 1885 O O . ASN A 1 230 ? 5.489 13.570 -14.359 1.00 92.81 230 ASN A O 1
ATOM 1889 N N . ALA A 1 231 ? 4.414 12.105 -13.048 1.00 88.44 231 ALA A N 1
ATOM 1890 C CA . ALA A 1 231 ? 4.968 12.642 -11.809 1.00 88.44 231 ALA A CA 1
ATOM 1891 C C . ALA A 1 231 ? 6.500 12.479 -11.747 1.00 88.44 231 ALA A C 1
ATOM 1893 O O . ALA A 1 231 ? 7.208 13.413 -11.370 1.00 88.44 231 ALA A O 1
ATOM 1894 N N . ALA A 1 232 ? 7.032 11.335 -12.187 1.00 79.81 232 ALA A N 1
ATOM 1895 C CA . ALA A 1 232 ? 8.470 11.082 -12.254 1.00 79.81 232 ALA A CA 1
ATOM 1896 C C . ALA A 1 232 ? 9.193 12.015 -13.243 1.00 79.81 232 ALA A C 1
ATOM 1898 O O . ALA A 1 232 ? 10.315 12.446 -12.980 1.00 79.81 232 ALA A O 1
ATOM 1899 N N . TYR A 1 233 ? 8.543 12.373 -14.356 1.00 84.19 233 TYR A N 1
ATOM 1900 C CA . TYR A 1 233 ? 9.060 13.363 -15.300 1.00 84.19 233 TYR A CA 1
ATOM 1901 C C . TYR A 1 233 ? 9.215 14.739 -14.646 1.00 84.19 233 TYR A C 1
ATOM 1903 O O . TYR A 1 233 ? 10.297 15.322 -14.699 1.00 84.19 233 TYR A O 1
ATOM 1911 N N . TYR A 1 234 ? 8.177 15.225 -13.959 1.00 86.25 234 TYR A N 1
ATOM 1912 C CA . TYR A 1 234 ? 8.229 16.516 -13.265 1.00 86.25 234 TYR A CA 1
ATOM 1913 C C . TYR A 1 234 ? 9.194 16.531 -12.074 1.00 86.25 234 TYR A C 1
ATOM 1915 O O . TYR A 1 234 ? 9.744 17.581 -11.750 1.00 86.25 234 TYR A O 1
ATOM 1923 N N . SER A 1 235 ? 9.430 15.384 -11.433 1.00 77.44 235 SER A N 1
ATOM 1924 C CA . SER A 1 235 ? 10.408 15.259 -10.347 1.00 77.44 235 SER A CA 1
ATOM 1925 C C . SER A 1 235 ? 11.854 15.089 -10.834 1.00 77.44 235 SER A C 1
ATOM 1927 O O . SER A 1 235 ? 12.786 15.163 -10.033 1.00 77.44 235 SER A O 1
ATOM 1929 N N . GLY A 1 236 ? 12.061 14.848 -12.134 1.00 70.00 236 GLY A N 1
ATOM 1930 C CA . GLY A 1 236 ? 13.367 14.512 -12.701 1.00 70.00 236 GLY A CA 1
ATOM 1931 C C . GLY A 1 236 ? 13.893 13.135 -12.272 1.00 70.00 236 GLY A C 1
ATOM 1932 O O . GLY A 1 236 ? 15.096 12.882 -12.364 1.00 70.00 236 GLY A O 1
ATOM 1933 N N . ASN A 1 237 ? 13.026 12.237 -11.790 1.00 69.12 237 ASN A N 1
ATOM 1934 C CA . ASN A 1 237 ? 13.405 10.892 -11.360 1.00 69.12 237 ASN A CA 1
ATOM 1935 C C . ASN A 1 237 ? 13.499 9.938 -12.562 1.00 69.12 237 ASN A C 1
ATOM 1937 O O . ASN A 1 237 ? 12.609 9.126 -12.810 1.00 69.12 237 ASN A O 1
ATOM 1941 N N . VAL A 1 238 ? 14.597 10.049 -13.314 1.00 68.44 238 VAL A N 1
ATOM 1942 C CA . VAL A 1 238 ? 14.838 9.287 -14.553 1.00 68.44 238 VAL A CA 1
ATOM 1943 C C . VAL A 1 238 ? 14.650 7.771 -14.384 1.00 68.44 238 VAL A C 1
ATOM 1945 O O . VAL A 1 238 ? 13.964 7.180 -15.220 1.00 68.44 238 VAL A O 1
ATOM 1948 N N . PRO A 1 239 ? 15.163 7.119 -13.321 1.00 67.25 239 PRO A N 1
ATOM 1949 C CA . PRO A 1 239 ? 14.939 5.685 -13.141 1.00 67.25 239 PRO A CA 1
ATOM 1950 C C . PRO A 1 239 ? 13.466 5.321 -12.952 1.00 67.25 239 PRO A C 1
ATOM 1952 O O . PRO A 1 239 ? 13.009 4.343 -13.534 1.00 67.25 239 PRO A O 1
ATOM 1955 N N . LEU A 1 240 ? 12.688 6.134 -12.233 1.00 68.44 240 LEU A N 1
ATOM 1956 C CA . LEU A 1 240 ? 11.255 5.883 -12.076 1.00 68.44 240 LEU A CA 1
ATOM 1957 C C . LEU A 1 240 ? 10.464 6.128 -13.372 1.00 68.44 240 LEU A C 1
ATOM 1959 O O . LEU A 1 240 ? 9.513 5.400 -13.643 1.00 68.44 240 LEU A O 1
ATOM 1963 N N . ILE A 1 241 ? 10.882 7.086 -14.210 1.00 74.69 241 ILE A N 1
ATOM 1964 C CA . ILE A 1 241 ? 10.321 7.250 -15.565 1.00 74.69 241 ILE A CA 1
ATOM 1965 C C . ILE A 1 241 ? 10.555 5.974 -16.377 1.00 74.69 241 ILE A C 1
ATOM 1967 O O . ILE A 1 241 ? 9.630 5.468 -17.009 1.00 74.69 241 ILE A O 1
ATOM 1971 N N . PHE A 1 242 ? 11.783 5.444 -16.352 1.00 70.19 242 PHE A N 1
ATOM 1972 C CA . PHE A 1 242 ? 12.125 4.216 -17.063 1.00 70.19 242 PHE A CA 1
ATOM 1973 C C . PHE A 1 242 ? 11.263 3.035 -16.598 1.00 70.19 242 PHE A C 1
ATOM 1975 O O . PHE A 1 242 ? 10.646 2.378 -17.433 1.00 70.19 242 PHE A O 1
ATOM 1982 N N . LEU A 1 243 ? 11.157 2.823 -15.282 1.00 72.75 243 LEU A N 1
ATOM 1983 C CA . LEU A 1 243 ? 10.348 1.749 -14.697 1.00 72.75 243 LEU A CA 1
ATOM 1984 C C . LEU A 1 243 ? 8.862 1.871 -15.046 1.00 72.75 243 LEU A C 1
ATOM 1986 O O . LEU A 1 243 ? 8.217 0.875 -15.380 1.00 72.75 243 LEU A O 1
ATOM 1990 N N . ALA A 1 244 ? 8.309 3.086 -14.997 1.00 78.81 244 ALA A N 1
ATOM 1991 C CA . ALA A 1 244 ? 6.924 3.328 -15.380 1.00 78.81 244 ALA A CA 1
ATOM 1992 C C . ALA A 1 244 ? 6.693 3.008 -16.865 1.00 78.81 244 ALA A C 1
ATOM 1994 O O . ALA A 1 244 ? 5.703 2.365 -17.194 1.00 78.81 244 ALA A O 1
ATOM 1995 N N . LEU A 1 245 ? 7.613 3.391 -17.759 1.00 77.94 245 LEU A N 1
ATOM 1996 C CA . LEU A 1 245 ? 7.502 3.110 -19.196 1.00 77.94 245 LEU A CA 1
ATOM 1997 C C . LEU A 1 245 ? 7.598 1.613 -19.515 1.00 77.94 245 LEU A C 1
ATOM 1999 O O . LEU A 1 245 ? 6.819 1.117 -20.328 1.00 77.94 245 LEU A O 1
ATOM 2003 N N . THR A 1 246 ? 8.524 0.881 -18.892 1.00 72.62 246 THR A N 1
ATOM 2004 C CA . THR A 1 246 ? 8.655 -0.565 -19.133 1.00 72.62 246 THR A CA 1
ATOM 2005 C C . THR A 1 246 ? 7.461 -1.339 -18.587 1.00 72.62 246 THR A C 1
ATOM 2007 O O . THR A 1 246 ? 6.966 -2.243 -19.255 1.00 72.62 246 THR A O 1
ATOM 2010 N N . SER A 1 247 ? 6.938 -0.945 -17.427 1.00 78.88 247 SER A N 1
ATOM 2011 C CA . SER A 1 247 ? 5.750 -1.576 -16.842 1.00 78.88 247 SER A CA 1
ATOM 2012 C C . SER A 1 247 ? 4.462 -1.203 -17.589 1.00 78.88 247 SER A C 1
ATOM 2014 O O . SER A 1 247 ? 3.571 -2.032 -17.759 1.00 78.88 247 SER A O 1
ATOM 2016 N N . LEU A 1 248 ? 4.382 0.016 -18.133 1.00 82.69 248 LEU A N 1
ATOM 2017 C CA . LEU A 1 248 ? 3.303 0.422 -19.035 1.00 82.69 248 LEU A CA 1
ATOM 2018 C C . LEU A 1 248 ? 3.330 -0.388 -20.338 1.00 82.69 248 LEU A C 1
ATOM 2020 O O . LEU A 1 248 ? 2.278 -0.806 -20.826 1.00 82.69 248 LEU A O 1
ATOM 2024 N N . ALA A 1 249 ? 4.519 -0.652 -20.890 1.00 76.62 249 ALA A N 1
ATOM 2025 C CA . ALA A 1 249 ? 4.673 -1.528 -22.048 1.00 76.62 249 ALA A CA 1
ATOM 2026 C C . ALA A 1 249 ? 4.175 -2.950 -21.746 1.00 76.62 249 ALA A C 1
ATOM 2028 O O . ALA A 1 249 ? 3.414 -3.509 -22.530 1.00 76.62 249 ALA A O 1
ATOM 2029 N N . GLU A 1 250 ? 4.544 -3.505 -20.592 1.00 73.12 250 GLU A N 1
ATOM 2030 C CA . GLU A 1 250 ? 4.077 -4.818 -20.138 1.00 73.12 250 GLU A CA 1
ATOM 2031 C C . GLU A 1 250 ? 2.542 -4.877 -20.038 1.00 73.12 250 GLU A C 1
ATOM 2033 O O . GLU A 1 250 ? 1.905 -5.731 -20.655 1.00 73.12 250 GLU A O 1
ATOM 2038 N N . VAL A 1 251 ? 1.921 -3.933 -19.326 1.00 78.31 251 VAL A N 1
ATOM 2039 C CA . VAL A 1 251 ? 0.458 -3.907 -19.163 1.00 78.31 251 VAL A CA 1
ATOM 2040 C C . VAL A 1 251 ? -0.251 -3.734 -20.507 1.00 78.31 251 VAL A C 1
ATOM 2042 O O . VAL A 1 251 ? -1.191 -4.467 -20.812 1.00 78.31 251 VAL A O 1
ATOM 2045 N N . THR A 1 252 ? 0.210 -2.809 -21.352 1.00 78.56 252 THR A N 1
ATOM 2046 C CA . THR A 1 252 ? -0.394 -2.586 -22.677 1.00 78.56 252 THR A CA 1
ATOM 2047 C C . THR A 1 252 ? -0.228 -3.783 -23.610 1.00 78.56 252 THR A C 1
ATOM 2049 O O . THR A 1 252 ? -1.137 -4.043 -24.400 1.00 78.56 252 THR A O 1
ATOM 2052 N N . TYR A 1 253 ? 0.862 -4.548 -23.479 1.00 73.75 253 TYR A N 1
ATOM 2053 C CA . TYR A 1 253 ? 1.068 -5.802 -24.205 1.00 73.75 253 TYR A CA 1
ATOM 2054 C C . TYR A 1 253 ? -0.017 -6.818 -23.832 1.00 73.75 253 TYR A C 1
ATOM 2056 O O . TYR A 1 253 ? -0.696 -7.352 -24.710 1.00 73.75 253 TYR A O 1
ATOM 2064 N N . PHE A 1 254 ? -0.263 -7.024 -22.533 1.00 73.69 254 PHE A N 1
ATOM 2065 C CA . PHE A 1 254 ? -1.320 -7.928 -22.063 1.00 73.69 254 PHE A CA 1
ATOM 2066 C C . PHE A 1 254 ? -2.728 -7.452 -22.439 1.00 73.69 254 PHE A C 1
ATOM 2068 O O . PHE A 1 254 ? -3.594 -8.267 -22.758 1.00 73.69 254 PHE A O 1
ATOM 2075 N N . MET A 1 255 ? -2.945 -6.137 -22.501 1.00 76.06 255 MET A N 1
ATOM 2076 C CA . MET A 1 255 ? -4.178 -5.536 -23.023 1.00 76.06 255 MET A CA 1
ATOM 2077 C C . MET A 1 255 ? -4.289 -5.583 -24.558 1.00 76.06 255 MET A C 1
ATOM 2079 O O . MET A 1 255 ? -5.306 -5.152 -25.100 1.00 76.06 255 MET A O 1
ATOM 2083 N N . ARG A 1 256 ? -3.263 -6.073 -25.270 1.00 73.56 256 ARG A N 1
ATOM 2084 C CA . ARG A 1 256 ? -3.161 -6.099 -26.743 1.00 73.56 256 ARG A CA 1
ATOM 2085 C C . ARG A 1 256 ? -3.225 -4.714 -27.400 1.00 73.56 256 ARG A C 1
ATOM 2087 O O . ARG A 1 256 ? -3.647 -4.579 -28.547 1.00 73.56 256 ARG A O 1
ATOM 2094 N N . LYS A 1 257 ? -2.790 -3.671 -26.689 1.00 75.69 257 LYS A N 1
ATOM 2095 C CA . LYS A 1 257 ? -2.652 -2.298 -27.202 1.00 75.69 257 LYS A CA 1
ATOM 2096 C C . LYS A 1 257 ? -1.249 -2.101 -27.786 1.00 75.69 257 LYS A C 1
ATOM 2098 O O . LYS A 1 257 ? -0.448 -1.338 -27.250 1.00 75.69 257 LYS A O 1
ATOM 2103 N N . TRP A 1 258 ? -0.959 -2.805 -28.879 1.00 73.00 258 TRP A N 1
ATOM 2104 C CA . TRP A 1 258 ? 0.388 -2.934 -29.450 1.00 73.00 258 TRP A CA 1
ATOM 2105 C C . TRP A 1 258 ? 1.075 -1.598 -29.763 1.00 73.00 258 TRP A C 1
ATOM 2107 O O . TRP A 1 258 ? 2.255 -1.441 -29.460 1.00 73.00 258 TRP A O 1
ATOM 2117 N N . ASP A 1 259 ? 0.340 -0.615 -30.292 1.00 79.12 259 ASP A N 1
ATOM 2118 C CA . ASP A 1 259 ? 0.884 0.718 -30.590 1.00 79.12 259 ASP A CA 1
ATOM 2119 C C . ASP A 1 259 ? 1.406 1.420 -29.325 1.00 79.12 259 ASP A C 1
ATOM 2121 O O . ASP A 1 259 ? 2.483 2.019 -29.326 1.00 79.12 259 ASP A O 1
ATOM 2125 N N . LEU A 1 260 ? 0.676 1.301 -28.209 1.00 81.94 260 LEU A N 1
ATOM 2126 C CA . LEU A 1 260 ? 1.081 1.868 -26.918 1.00 81.94 260 LEU A CA 1
ATOM 2127 C C . LEU A 1 260 ? 2.255 1.108 -26.302 1.00 81.94 260 LEU A C 1
ATOM 2129 O O . LEU A 1 260 ? 3.113 1.722 -25.659 1.00 81.94 260 LEU A O 1
ATOM 2133 N N . THR A 1 261 ? 2.315 -0.207 -26.518 1.00 75.44 261 THR A N 1
ATOM 2134 C CA . THR A 1 261 ? 3.453 -1.032 -26.110 1.00 75.44 261 THR A CA 1
ATOM 2135 C C . THR A 1 261 ? 4.722 -0.575 -26.819 1.00 75.44 261 THR A C 1
ATOM 2137 O O . THR A 1 261 ? 5.712 -0.260 -26.159 1.00 75.44 261 THR A O 1
ATOM 2140 N N . LEU A 1 262 ? 4.677 -0.469 -28.150 1.00 71.50 262 LEU A N 1
ATOM 2141 C CA . LEU A 1 262 ? 5.799 -0.007 -28.968 1.00 71.50 262 LEU A CA 1
ATOM 2142 C C . LEU A 1 262 ? 6.242 1.399 -28.559 1.00 71.50 262 LEU A C 1
ATOM 2144 O O . LEU A 1 262 ? 7.416 1.612 -28.261 1.00 71.50 262 LEU A O 1
ATOM 2148 N N . TYR A 1 263 ? 5.294 2.330 -28.441 1.00 83.19 263 TYR A N 1
ATOM 2149 C CA . TYR A 1 263 ? 5.566 3.701 -28.015 1.00 83.19 263 TYR A CA 1
ATOM 2150 C C . TYR A 1 263 ? 6.299 3.775 -26.668 1.00 83.19 263 TYR A C 1
ATOM 2152 O O . TYR A 1 263 ? 7.274 4.517 -26.516 1.00 83.19 263 TYR A O 1
ATOM 2160 N N . SER A 1 264 ? 5.841 2.998 -25.685 1.00 79.19 264 SER A N 1
ATOM 2161 C CA . SER A 1 264 ? 6.425 2.973 -24.341 1.00 79.19 264 SER A CA 1
ATOM 2162 C C . SER A 1 264 ? 7.853 2.416 -24.355 1.00 79.19 264 SER A C 1
ATOM 2164 O O . SER A 1 264 ? 8.747 3.006 -23.745 1.00 79.19 264 SER A O 1
ATOM 2166 N N . LEU A 1 265 ? 8.096 1.337 -25.108 1.00 74.94 265 LEU A N 1
ATOM 2167 C CA . LEU A 1 265 ? 9.421 0.722 -25.251 1.00 74.94 265 LEU A CA 1
ATOM 2168 C C . LEU A 1 265 ? 10.411 1.629 -25.984 1.00 74.94 265 LEU A C 1
ATOM 2170 O O . LEU A 1 265 ? 11.545 1.785 -25.535 1.00 74.94 265 LEU A O 1
ATOM 2174 N N . GLU A 1 266 ? 9.989 2.266 -27.077 1.00 76.50 266 GLU A N 1
ATOM 2175 C CA . GLU A 1 266 ? 10.825 3.207 -27.828 1.00 76.50 266 GLU A CA 1
ATOM 2176 C C . GLU A 1 266 ? 11.204 4.422 -26.973 1.00 76.50 266 GLU A C 1
ATOM 2178 O O . GLU A 1 266 ? 12.346 4.889 -27.007 1.00 76.50 266 GLU A O 1
ATOM 2183 N N . LYS A 1 267 ? 10.271 4.930 -26.155 1.00 80.94 267 LYS A N 1
ATOM 2184 C CA . LYS A 1 267 ? 10.571 5.986 -25.180 1.00 80.94 267 LYS A CA 1
ATOM 2185 C C . LYS A 1 267 ? 11.558 5.526 -24.111 1.00 80.94 267 LYS A C 1
ATOM 2187 O O . LYS A 1 267 ? 12.499 6.263 -23.818 1.00 80.94 267 LYS A O 1
ATOM 2192 N N . ALA A 1 268 ? 11.370 4.331 -23.552 1.00 72.19 268 ALA A N 1
ATOM 2193 C CA . ALA A 1 268 ? 12.273 3.767 -22.551 1.00 72.19 268 ALA A CA 1
ATOM 2194 C C . ALA A 1 268 ? 13.692 3.582 -23.118 1.00 72.19 268 ALA A C 1
ATOM 2196 O O . ALA A 1 268 ? 14.679 3.934 -22.472 1.00 72.19 268 ALA A O 1
ATOM 2197 N N . GLN A 1 269 ? 13.795 3.110 -24.361 1.00 69.81 269 GLN A N 1
ATOM 2198 C CA . GLN A 1 269 ? 15.061 2.955 -25.069 1.00 69.81 269 GLN A CA 1
ATOM 2199 C C . GLN A 1 269 ? 15.759 4.305 -25.291 1.00 69.81 269 GLN A C 1
ATOM 2201 O O . GLN A 1 269 ? 16.936 4.443 -24.957 1.00 69.81 269 GLN A O 1
ATOM 2206 N N . LYS A 1 270 ? 15.043 5.320 -25.798 1.00 77.38 270 LYS A N 1
ATOM 2207 C CA . LYS A 1 270 ? 15.588 6.679 -25.982 1.00 77.38 270 LYS A CA 1
ATOM 2208 C C . LYS A 1 270 ? 16.098 7.277 -24.669 1.00 77.38 270 LYS A C 1
ATOM 2210 O O . LYS A 1 270 ? 17.153 7.903 -24.665 1.00 77.38 270 LYS A O 1
ATOM 2215 N N . LEU A 1 271 ? 15.376 7.058 -23.567 1.00 70.38 271 LEU A N 1
ATOM 2216 C CA . LEU A 1 271 ? 15.758 7.534 -22.234 1.00 70.38 271 LEU A CA 1
ATOM 2217 C C . LEU A 1 271 ? 17.060 6.892 -21.732 1.00 70.38 271 LEU A C 1
ATOM 2219 O O . LEU A 1 271 ? 17.887 7.559 -21.125 1.00 70.38 271 LEU A O 1
ATOM 2223 N N . ILE A 1 272 ? 17.270 5.603 -21.994 1.00 65.50 272 ILE A N 1
ATOM 2224 C CA . ILE A 1 272 ? 18.520 4.925 -21.630 1.00 65.50 272 ILE A CA 1
ATOM 2225 C C . ILE A 1 272 ? 19.690 5.411 -22.493 1.00 65.50 272 ILE A C 1
ATOM 2227 O O . ILE A 1 272 ? 20.795 5.601 -21.985 1.00 65.50 272 ILE A O 1
ATOM 2231 N N . LEU A 1 273 ? 19.448 5.628 -23.787 1.00 71.00 273 LEU A N 1
ATOM 2232 C CA . LEU A 1 273 ? 20.471 6.061 -24.741 1.00 71.00 273 LEU A CA 1
ATOM 2233 C C . LEU A 1 273 ? 20.882 7.533 -24.583 1.00 71.00 273 LEU A C 1
ATOM 2235 O O . LEU A 1 273 ? 21.905 7.923 -25.142 1.00 71.00 273 LEU A O 1
ATOM 2239 N N . SER A 1 274 ? 20.142 8.350 -23.823 1.00 72.12 274 SER A N 1
ATOM 2240 C CA . SER A 1 274 ? 20.515 9.753 -23.580 1.00 72.12 274 SER A CA 1
ATOM 2241 C C . SER A 1 274 ? 21.733 9.924 -22.666 1.00 72.12 274 SER A C 1
ATOM 2243 O O . SER A 1 274 ? 22.313 11.003 -22.624 1.00 72.12 274 SER A O 1
ATOM 2245 N N . ASP A 1 275 ? 22.116 8.881 -21.931 1.00 64.12 275 ASP A N 1
ATOM 2246 C CA . ASP A 1 275 ? 23.328 8.842 -21.108 1.00 64.12 275 ASP A CA 1
ATOM 2247 C C . ASP A 1 275 ? 23.962 7.447 -21.271 1.00 64.12 275 ASP A C 1
ATOM 2249 O O . ASP A 1 275 ? 23.619 6.517 -20.537 1.00 64.12 275 ASP A O 1
ATOM 2253 N N . PRO A 1 276 ? 24.763 7.252 -22.336 1.00 69.12 276 PRO A N 1
ATOM 2254 C CA . PRO A 1 276 ? 25.190 5.933 -22.783 1.00 69.12 276 PRO A CA 1
ATOM 2255 C C . PRO A 1 276 ? 26.302 5.328 -21.915 1.00 69.12 276 PRO A C 1
ATOM 2257 O O . PRO A 1 276 ? 27.337 5.942 -21.671 1.00 69.12 276 PRO A O 1
ATOM 2260 N N . SER A 1 277 ? 26.126 4.059 -21.544 1.00 52.25 277 SER A N 1
ATOM 2261 C CA . SER A 1 277 ? 27.138 3.201 -20.913 1.00 52.25 277 SER A CA 1
ATOM 2262 C C . SER A 1 277 ? 27.073 1.786 -21.508 1.00 52.25 277 SER A C 1
ATOM 2264 O O . SER A 1 277 ? 26.044 1.427 -22.092 1.00 52.25 277 SER A O 1
ATOM 2266 N N . PRO A 1 278 ? 28.117 0.948 -21.372 1.00 53.28 278 PRO A N 1
ATOM 2267 C CA . PRO A 1 278 ? 28.083 -0.441 -21.839 1.00 53.28 278 PRO A CA 1
ATOM 2268 C C . PRO A 1 278 ? 26.872 -1.238 -21.325 1.00 53.28 278 PRO A C 1
ATOM 2270 O O . PRO A 1 278 ? 26.253 -1.991 -22.077 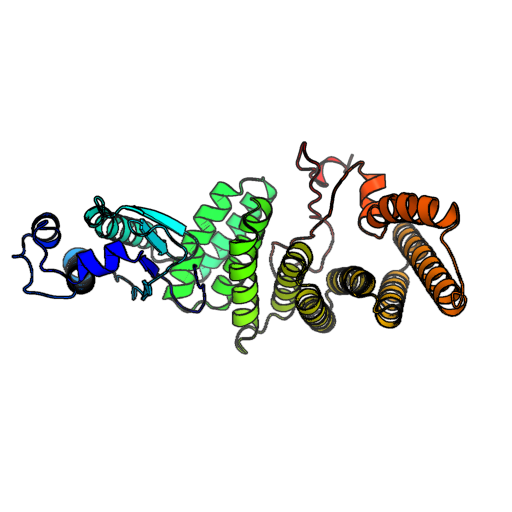1.00 53.28 278 PRO A O 1
ATOM 2273 N N . GLU A 1 279 ? 26.487 -1.047 -20.064 1.00 51.16 279 GLU A N 1
ATOM 2274 C CA . GLU A 1 279 ? 25.324 -1.679 -19.431 1.00 51.16 279 GLU A CA 1
ATOM 2275 C C . GLU A 1 279 ? 24.022 -1.177 -20.058 1.00 51.16 279 GLU A C 1
ATOM 2277 O O . GLU A 1 279 ? 23.132 -1.957 -20.395 1.00 51.16 279 GLU A O 1
ATOM 2282 N N . ARG A 1 280 ? 23.929 0.133 -20.281 1.00 52.25 280 ARG A N 1
ATOM 2283 C CA . ARG A 1 280 ? 22.762 0.779 -20.883 1.00 52.25 280 ARG A CA 1
ATOM 2284 C C . ARG A 1 280 ? 22.568 0.399 -22.347 1.00 52.25 280 ARG A C 1
ATOM 2286 O O . ARG A 1 280 ? 21.436 0.177 -22.765 1.00 52.25 280 ARG A O 1
ATOM 2293 N N . TYR A 1 281 ? 23.646 0.213 -23.105 1.00 54.31 281 TYR A N 1
ATOM 2294 C CA . TYR A 1 281 ? 23.565 -0.326 -24.464 1.00 54.31 281 TYR A CA 1
ATOM 2295 C C . TYR A 1 281 ? 23.016 -1.754 -24.495 1.00 54.31 281 TYR A C 1
ATOM 2297 O O . TYR A 1 281 ? 22.189 -2.058 -25.354 1.00 54.31 281 TYR A O 1
ATOM 2305 N N . LYS A 1 282 ? 23.410 -2.616 -23.546 1.00 57.25 282 LYS A N 1
ATOM 2306 C CA . LYS A 1 282 ? 22.842 -3.972 -23.431 1.00 57.25 282 LYS A CA 1
ATOM 2307 C C . LYS A 1 282 ? 21.334 -3.922 -23.181 1.00 57.25 282 LYS A C 1
ATOM 2309 O O . LYS A 1 282 ? 20.585 -4.626 -23.853 1.00 57.25 282 LYS A O 1
ATOM 2314 N N . ILE A 1 283 ? 20.879 -3.052 -22.277 1.00 55.78 283 ILE A N 1
ATOM 2315 C CA . ILE A 1 283 ? 19.444 -2.888 -21.992 1.00 55.78 283 ILE A CA 1
ATOM 2316 C C . ILE A 1 283 ? 18.703 -2.352 -23.228 1.00 55.78 283 ILE A C 1
ATOM 2318 O O . ILE A 1 283 ? 17.669 -2.894 -23.613 1.00 55.78 283 ILE A O 1
ATOM 2322 N N . ALA A 1 284 ? 19.246 -1.331 -23.895 1.00 55.59 284 ALA A N 1
ATOM 2323 C CA . ALA A 1 284 ? 18.658 -0.762 -25.107 1.00 55.59 284 ALA A CA 1
ATOM 2324 C C . ALA A 1 284 ? 18.569 -1.776 -26.264 1.00 55.59 284 ALA A C 1
ATOM 2326 O O . ALA A 1 284 ? 17.608 -1.741 -27.038 1.00 55.59 284 ALA A O 1
ATOM 2327 N N . PHE A 1 285 ? 19.542 -2.686 -26.373 1.00 58.78 285 PHE A N 1
ATOM 2328 C CA . PHE A 1 285 ? 19.537 -3.773 -27.350 1.00 58.78 285 PHE A CA 1
ATOM 2329 C C . PHE A 1 285 ? 18.436 -4.801 -27.064 1.00 58.78 285 PHE A C 1
ATOM 2331 O O . PHE A 1 285 ? 17.705 -5.181 -27.977 1.00 58.78 285 PHE A O 1
ATOM 2338 N N . GLU A 1 286 ? 18.255 -5.211 -25.807 1.00 59.00 286 GLU A N 1
ATOM 2339 C CA . GLU A 1 286 ? 17.167 -6.127 -25.442 1.00 59.00 286 GLU A CA 1
ATOM 2340 C C . GLU A 1 286 ? 15.783 -5.497 -25.669 1.00 59.00 286 GLU A C 1
ATOM 2342 O O . GLU A 1 286 ? 14.891 -6.148 -26.217 1.00 59.00 286 GLU A O 1
ATOM 2347 N N . LEU A 1 287 ? 15.619 -4.199 -25.377 1.00 58.88 287 LEU A N 1
ATOM 2348 C CA . LEU A 1 287 ? 14.400 -3.463 -25.738 1.00 58.88 287 LEU A CA 1
ATOM 2349 C C . LEU A 1 287 ? 14.160 -3.472 -27.258 1.00 58.88 287 LEU A C 1
ATOM 2351 O O . LEU A 1 287 ? 13.044 -3.746 -27.698 1.00 58.88 287 LEU A O 1
ATOM 2355 N N . GLN A 1 288 ? 15.202 -3.251 -28.071 1.00 59.75 288 GLN A N 1
ATOM 2356 C CA . GLN A 1 288 ? 15.099 -3.293 -29.536 1.00 59.75 288 GLN A CA 1
ATOM 2357 C C . GLN A 1 288 ? 14.661 -4.666 -30.055 1.00 59.75 288 GLN A C 1
ATOM 2359 O O . GLN A 1 288 ? 13.857 -4.761 -30.989 1.00 59.75 288 GLN A O 1
ATOM 2364 N N . ARG A 1 289 ? 15.189 -5.747 -29.468 1.00 62.66 289 ARG A N 1
ATOM 2365 C CA . ARG A 1 289 ? 14.794 -7.117 -29.823 1.00 62.66 289 ARG A CA 1
ATOM 2366 C C . ARG A 1 289 ? 13.316 -7.347 -29.544 1.00 62.66 289 ARG A C 1
ATOM 2368 O O . ARG A 1 289 ? 12.629 -7.933 -30.379 1.00 62.66 289 ARG A O 1
ATOM 2375 N N . PHE A 1 290 ? 12.821 -6.850 -28.413 1.00 59.88 290 PHE A N 1
ATOM 2376 C CA . PHE A 1 290 ? 11.414 -6.982 -28.061 1.00 59.88 290 PHE A CA 1
ATOM 2377 C C . PHE A 1 290 ? 10.497 -6.169 -28.985 1.00 59.88 290 PHE A C 1
ATOM 2379 O O . PHE A 1 290 ? 9.524 -6.710 -29.506 1.00 59.88 290 PHE A O 1
ATOM 2386 N N . VAL A 1 291 ? 10.863 -4.922 -29.293 1.00 59.00 291 VAL A N 1
ATOM 2387 C CA . VAL A 1 291 ? 10.182 -4.087 -30.301 1.00 59.00 291 VAL A CA 1
ATOM 2388 C C . VAL A 1 291 ? 10.089 -4.816 -31.646 1.00 59.00 291 VAL A C 1
ATOM 2390 O O . VAL A 1 291 ? 9.011 -4.929 -32.227 1.00 59.00 291 VAL A O 1
ATOM 2393 N N . THR A 1 292 ? 11.202 -5.390 -32.111 1.00 59.03 292 THR A N 1
ATOM 2394 C CA . THR A 1 292 ? 11.259 -6.149 -33.373 1.00 59.03 292 THR A CA 1
ATOM 2395 C C . THR A 1 292 ? 10.305 -7.346 -33.357 1.00 59.03 292 THR A C 1
ATOM 2397 O O . THR A 1 292 ? 9.639 -7.617 -34.355 1.00 59.03 292 THR A O 1
ATOM 2400 N N . LYS A 1 293 ? 10.189 -8.042 -32.220 1.00 63.16 293 LYS A N 1
ATOM 2401 C CA . LYS A 1 293 ? 9.255 -9.160 -32.066 1.00 63.16 293 LYS A CA 1
ATOM 2402 C C . LYS A 1 293 ? 7.790 -8.710 -32.101 1.00 63.16 293 LYS A C 1
ATOM 2404 O O . LYS A 1 293 ? 6.986 -9.361 -32.760 1.00 63.16 293 LYS A O 1
ATOM 2409 N N . ILE A 1 294 ? 7.433 -7.604 -31.449 1.00 57.88 294 ILE A N 1
ATOM 2410 C CA . ILE A 1 294 ? 6.058 -7.077 -31.502 1.00 57.88 294 ILE A CA 1
ATOM 2411 C C . ILE A 1 294 ? 5.688 -6.692 -32.940 1.00 57.88 294 ILE A C 1
ATOM 2413 O O . ILE A 1 294 ? 4.603 -7.034 -33.403 1.00 57.88 294 ILE A O 1
ATOM 2417 N N . TYR A 1 295 ? 6.606 -6.067 -33.686 1.00 59.72 295 TYR A N 1
ATOM 2418 C CA . TYR A 1 295 ? 6.397 -5.794 -35.112 1.00 59.72 295 TYR A CA 1
ATOM 2419 C C . TYR A 1 295 ? 6.164 -7.075 -35.935 1.00 59.72 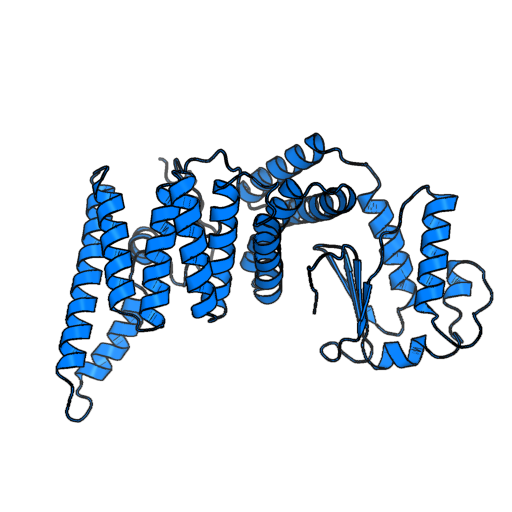295 TYR A C 1
ATOM 2421 O O . TYR A 1 295 ? 5.341 -7.070 -36.850 1.00 59.72 295 TYR A O 1
ATOM 2429 N N . GLN A 1 296 ? 6.836 -8.184 -35.603 1.00 63.78 296 GLN A N 1
ATOM 2430 C CA . GLN A 1 296 ? 6.579 -9.491 -36.225 1.00 63.78 296 GLN A CA 1
ATOM 2431 C C . GLN A 1 296 ? 5.205 -10.065 -35.841 1.00 63.78 296 GLN A C 1
ATOM 2433 O O . GLN A 1 296 ? 4.521 -10.637 -36.684 1.00 63.78 296 GLN A O 1
ATOM 2438 N N . GLU A 1 297 ? 4.762 -9.912 -34.591 1.00 58.94 297 GLU A N 1
ATOM 2439 C CA . GLU A 1 297 ? 3.426 -10.355 -34.166 1.00 58.94 297 GLU A CA 1
ATOM 2440 C C . GLU A 1 297 ? 2.309 -9.546 -34.846 1.00 58.94 297 GLU A C 1
ATOM 2442 O O . GLU A 1 297 ? 1.315 -10.125 -35.293 1.00 58.94 297 GLU A O 1
ATOM 2447 N N . LEU A 1 298 ? 2.500 -8.233 -34.994 1.00 57.81 298 LEU A N 1
ATOM 2448 C CA . LEU A 1 298 ? 1.602 -7.343 -35.733 1.00 57.81 298 LEU A CA 1
ATOM 2449 C C . LEU A 1 298 ? 1.507 -7.714 -37.215 1.00 57.81 298 LEU A C 1
ATOM 2451 O O . LEU A 1 298 ? 0.404 -7.788 -37.760 1.00 57.81 298 LEU A O 1
ATOM 2455 N N . SER A 1 299 ? 2.641 -7.987 -37.867 1.00 56.25 299 SER A N 1
ATOM 2456 C CA . SER A 1 299 ? 2.647 -8.361 -39.283 1.00 56.25 299 SER A CA 1
ATOM 2457 C C . SER A 1 299 ? 1.963 -9.710 -39.516 1.00 56.25 299 SER A C 1
ATOM 2459 O O . SER A 1 299 ? 1.199 -9.841 -40.470 1.00 56.25 299 SER A O 1
ATOM 2461 N N . VAL A 1 300 ? 2.123 -10.683 -38.611 1.00 56.22 300 VAL A N 1
ATOM 2462 C CA . VAL A 1 300 ? 1.415 -11.975 -38.670 1.00 56.22 300 VAL A CA 1
ATOM 2463 C C . VAL A 1 300 ? -0.092 -11.818 -38.432 1.00 56.22 300 VAL A C 1
ATOM 2465 O O . VAL A 1 300 ? -0.876 -12.433 -39.153 1.00 56.22 300 VAL A O 1
ATOM 2468 N N . GLN A 1 301 ? -0.526 -10.978 -37.483 1.00 51.56 301 GLN A N 1
ATOM 2469 C CA . GLN A 1 301 ? -1.956 -10.702 -37.263 1.00 51.56 301 GLN A CA 1
ATOM 2470 C C . GLN A 1 301 ? -2.615 -10.037 -38.477 1.00 51.56 301 GLN A C 1
ATOM 2472 O O . GLN A 1 301 ? -3.746 -10.374 -38.816 1.00 51.56 301 GLN A O 1
ATOM 2477 N N . GLN A 1 302 ? -1.900 -9.153 -39.176 1.00 47.72 302 GLN A N 1
ATOM 2478 C CA . GLN A 1 302 ? -2.385 -8.553 -40.423 1.00 47.72 302 GLN A CA 1
ATOM 2479 C C . GLN A 1 302 ? -2.485 -9.565 -41.580 1.00 47.72 302 GLN A C 1
ATOM 2481 O O . GLN A 1 302 ? -3.254 -9.341 -42.511 1.00 47.72 302 GLN A O 1
ATOM 2486 N N . HIS A 1 303 ? -1.754 -10.685 -41.518 1.00 44.81 303 HIS A N 1
ATOM 2487 C CA . HIS A 1 303 ? -1.731 -11.719 -42.561 1.00 44.81 303 HIS A CA 1
ATOM 2488 C C . HIS A 1 303 ? -2.594 -12.957 -42.242 1.00 44.81 303 HIS A C 1
ATOM 2490 O O . HIS A 1 303 ? -2.766 -13.811 -43.109 1.00 44.81 303 HIS A O 1
ATOM 2496 N N . GLN A 1 304 ? -3.189 -13.065 -41.046 1.00 40.03 304 GLN A N 1
ATOM 2497 C CA . GLN A 1 304 ? -4.096 -14.162 -40.675 1.00 40.03 304 GLN A CA 1
ATOM 2498 C C . GLN A 1 304 ? -5.578 -13.786 -40.855 1.00 40.03 304 GLN A C 1
ATOM 2500 O O . GLN A 1 304 ? -6.368 -13.786 -39.915 1.00 40.03 304 GLN A O 1
ATOM 2505 N N . ILE A 1 305 ? -5.974 -13.562 -42.112 1.00 42.06 305 ILE A N 1
ATOM 2506 C CA . ILE A 1 305 ? -7.304 -13.940 -42.615 1.00 42.06 305 ILE A CA 1
ATOM 2507 C C . ILE A 1 305 ? -7.108 -15.263 -43.369 1.00 42.06 305 ILE A C 1
ATOM 2509 O O . ILE A 1 305 ? -6.930 -15.253 -44.580 1.00 42.06 305 ILE A O 1
ATOM 2513 N N . SER A 1 306 ? -7.030 -16.391 -42.650 1.00 35.38 306 SER A N 1
ATOM 2514 C CA . SER A 1 306 ? -7.425 -17.752 -43.088 1.00 35.38 306 SER A CA 1
ATOM 2515 C C . SER A 1 306 ? -6.719 -18.882 -42.310 1.00 35.38 306 SER A C 1
ATOM 2517 O O . SER A 1 306 ? -5.501 -18.998 -42.272 1.00 35.38 306 SER A O 1
ATOM 2519 N N . THR A 1 307 ? -7.573 -19.718 -41.708 1.00 37.31 307 THR A N 1
ATOM 2520 C CA . THR A 1 307 ? -7.508 -21.178 -41.477 1.00 37.31 307 THR A CA 1
ATOM 2521 C C . THR A 1 307 ? -6.322 -21.865 -40.770 1.00 37.31 307 THR A C 1
ATOM 2523 O O . THR A 1 307 ? -5.261 -22.074 -41.346 1.00 37.31 307 THR A O 1
ATOM 2526 N N . THR A 1 308 ? -6.689 -22.445 -39.612 1.00 36.22 308 THR A N 1
ATOM 2527 C CA . THR A 1 308 ? -6.213 -23.670 -38.911 1.00 36.22 308 THR A CA 1
ATOM 2528 C C . THR A 1 308 ? -4.788 -23.721 -38.333 1.00 36.22 308 THR A C 1
ATOM 2530 O O . THR A 1 308 ? -3.826 -23.385 -39.019 1.00 36.22 308 THR A O 1
ATOM 2533 N N . PRO 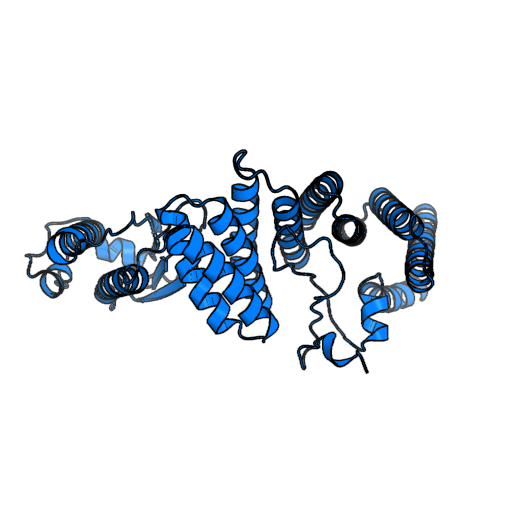A 1 309 ? -4.636 -24.189 -37.072 1.00 40.91 309 PRO A N 1
ATOM 2534 C CA . PRO A 1 309 ? -3.407 -24.024 -36.311 1.00 40.91 309 PRO A CA 1
ATOM 2535 C C . PRO A 1 309 ? -2.364 -25.055 -36.739 1.00 40.91 309 PRO A C 1
ATOM 2537 O O . PRO A 1 309 ? -2.580 -26.263 -36.644 1.00 40.91 309 PRO A O 1
ATOM 2540 N N . SER A 1 310 ? -1.228 -24.576 -37.239 1.00 36.81 310 SER A N 1
ATOM 2541 C CA . SER A 1 310 ? -0.082 -25.433 -37.553 1.00 36.81 310 SER A CA 1
ATOM 2542 C C . SER A 1 310 ? 0.729 -25.716 -36.285 1.00 36.81 310 SER A C 1
ATOM 2544 O O . SER A 1 310 ? 0.554 -25.048 -35.271 1.00 36.81 310 SER A O 1
ATOM 2546 N N . LEU A 1 311 ? 1.678 -26.653 -36.359 1.00 34.31 311 LEU A N 1
ATOM 2547 C CA . LEU A 1 311 ? 2.745 -26.907 -35.372 1.00 34.31 311 LEU A CA 1
ATOM 2548 C C . LEU A 1 311 ? 3.379 -25.611 -34.798 1.00 34.31 311 LEU A C 1
ATOM 2550 O O . LEU A 1 311 ? 3.928 -25.586 -33.699 1.00 34.31 311 LEU A O 1
ATOM 2554 N N . PHE A 1 312 ? 3.274 -24.513 -35.550 1.00 36.53 312 PHE A N 1
ATOM 2555 C CA . PHE A 1 312 ? 3.666 -23.166 -35.172 1.00 36.53 312 PHE A CA 1
ATOM 2556 C C . PHE A 1 312 ? 2.849 -22.572 -34.015 1.00 36.53 312 PHE A C 1
ATOM 2558 O O . PHE A 1 312 ? 3.423 -21.825 -33.241 1.00 36.53 312 PHE A O 1
ATOM 2565 N N . ASP A 1 313 ? 1.566 -22.903 -33.838 1.00 35.91 313 ASP A N 1
ATOM 2566 C CA . ASP A 1 313 ? 0.750 -22.442 -32.702 1.00 35.91 313 ASP A CA 1
ATOM 2567 C C . ASP A 1 313 ? 1.079 -23.195 -31.403 1.00 35.91 313 ASP A C 1
ATOM 2569 O O . ASP A 1 313 ? 1.009 -22.608 -30.324 1.00 35.91 313 ASP A O 1
ATOM 2573 N N . GLU A 1 314 ? 1.539 -24.448 -31.486 1.00 35.12 314 GLU A N 1
ATOM 2574 C CA . GLU A 1 314 ? 2.122 -25.172 -30.345 1.00 35.12 314 GLU A CA 1
ATOM 2575 C C . GLU A 1 314 ? 3.502 -24.617 -29.974 1.00 35.12 314 GLU A C 1
ATOM 2577 O O . GLU A 1 314 ? 3.762 -24.359 -28.796 1.00 35.12 314 GLU A O 1
ATOM 2582 N N . ILE A 1 315 ? 4.347 -24.315 -30.969 1.00 33.94 315 ILE A N 1
ATOM 2583 C CA . ILE A 1 315 ? 5.611 -23.594 -30.763 1.00 33.94 315 ILE A CA 1
ATOM 2584 C C . ILE A 1 315 ? 5.333 -22.192 -30.214 1.00 33.94 315 ILE A C 1
ATOM 2586 O O . ILE A 1 315 ? 6.018 -21.766 -29.297 1.00 33.94 315 ILE A O 1
ATOM 2590 N N . LYS A 1 316 ? 4.300 -21.486 -30.681 1.00 35.75 316 LYS A N 1
ATOM 2591 C CA . LYS A 1 316 ? 3.878 -20.170 -30.180 1.00 35.75 316 LYS A CA 1
ATOM 2592 C C . LYS A 1 316 ? 3.395 -20.254 -28.740 1.00 35.75 316 LYS A C 1
ATOM 2594 O O . LYS A 1 316 ? 3.712 -19.350 -27.987 1.00 35.75 316 LYS A O 1
ATOM 2599 N N . LYS A 1 317 ? 2.722 -21.333 -28.323 1.00 34.50 317 LYS A N 1
ATOM 2600 C CA . LYS A 1 317 ? 2.300 -21.572 -26.928 1.00 34.50 317 LYS A CA 1
ATOM 2601 C C . LYS A 1 317 ? 3.489 -21.867 -26.003 1.00 34.50 317 LYS A C 1
ATOM 2603 O O . LYS A 1 317 ? 3.584 -21.274 -24.932 1.00 34.50 317 LYS A O 1
ATOM 2608 N N . LEU A 1 318 ? 4.429 -22.707 -26.449 1.00 32.22 318 LEU A N 1
ATOM 2609 C CA . LEU A 1 318 ? 5.693 -23.000 -25.753 1.00 32.22 318 LEU A CA 1
ATOM 2610 C C . LEU A 1 318 ? 6.625 -21.779 -25.701 1.00 32.22 318 LEU A C 1
ATOM 2612 O O . LEU A 1 318 ? 7.278 -21.531 -24.693 1.00 32.22 318 LEU A O 1
ATOM 2616 N N . THR A 1 319 ? 6.634 -20.971 -26.761 1.00 32.81 319 THR A N 1
ATOM 2617 C CA . THR A 1 319 ? 7.469 -19.773 -26.877 1.00 32.81 319 THR A CA 1
ATOM 2618 C C . THR A 1 319 ? 6.829 -18.576 -26.179 1.00 32.81 319 THR A C 1
ATOM 2620 O O . THR A 1 319 ? 7.578 -17.786 -25.634 1.00 32.81 319 THR A O 1
ATOM 2623 N N . LEU A 1 320 ? 5.493 -18.435 -26.120 1.00 33.81 320 LEU A N 1
ATOM 2624 C CA . LEU A 1 320 ? 4.805 -17.444 -25.269 1.00 33.81 320 LEU A CA 1
ATOM 2625 C C . LEU A 1 320 ? 5.054 -17.750 -23.795 1.00 33.81 320 LEU A C 1
ATOM 2627 O O . LEU A 1 320 ? 5.358 -16.831 -23.048 1.00 33.81 320 LEU A O 1
ATOM 2631 N N . SER A 1 321 ? 4.978 -19.025 -23.397 1.00 33.00 321 SER A N 1
ATOM 2632 C CA . SER A 1 321 ? 5.334 -19.461 -22.042 1.00 33.00 321 SER A CA 1
ATOM 2633 C C . SER A 1 321 ? 6.775 -19.073 -21.709 1.00 33.00 321 SER A C 1
ATOM 2635 O O . SER A 1 321 ? 7.008 -18.478 -20.669 1.00 33.00 321 SER A O 1
ATOM 2637 N N . ALA A 1 322 ? 7.716 -19.309 -22.629 1.00 30.89 322 ALA A N 1
ATOM 2638 C CA . ALA A 1 322 ? 9.122 -18.947 -22.457 1.00 30.89 322 ALA A CA 1
ATOM 2639 C C . ALA A 1 322 ? 9.435 -17.447 -22.670 1.00 30.89 322 ALA A C 1
ATOM 2641 O O . ALA A 1 322 ? 10.570 -17.034 -22.435 1.00 30.89 322 ALA A O 1
ATOM 2642 N N . LEU A 1 323 ? 8.481 -16.629 -23.146 1.00 34.09 323 LEU A N 1
ATOM 2643 C CA . LEU A 1 323 ? 8.675 -15.186 -23.371 1.00 34.09 323 LEU A CA 1
ATOM 2644 C C . LEU A 1 323 ? 7.940 -14.282 -22.389 1.00 34.09 323 LEU A C 1
ATOM 2646 O O . LEU A 1 323 ? 8.395 -13.161 -22.175 1.00 34.09 323 LEU A O 1
ATOM 2650 N N . VAL A 1 324 ? 6.850 -14.755 -21.785 1.00 37.47 324 VAL A N 1
ATOM 2651 C CA . VAL A 1 324 ? 6.312 -14.163 -20.551 1.00 37.47 324 VAL A CA 1
ATOM 2652 C C . VAL A 1 324 ? 7.392 -14.207 -19.461 1.00 37.47 324 VAL A C 1
ATOM 2654 O O . VAL A 1 324 ? 7.514 -13.271 -18.679 1.00 37.47 324 VAL A O 1
ATOM 2657 N N . ASP A 1 325 ? 8.287 -15.194 -19.533 1.00 32.41 325 ASP A N 1
ATOM 2658 C CA . ASP A 1 325 ? 9.505 -15.275 -18.731 1.00 32.41 325 ASP A CA 1
ATOM 2659 C C . ASP A 1 325 ? 10.615 -14.267 -19.116 1.00 32.41 325 ASP A C 1
ATOM 2661 O O . ASP A 1 325 ? 11.639 -14.271 -18.444 1.00 32.41 325 ASP A O 1
ATOM 2665 N N . ALA A 1 326 ? 10.501 -13.429 -20.170 1.00 37.31 326 ALA A N 1
ATOM 2666 C CA . ALA A 1 326 ? 11.692 -12.900 -20.867 1.00 37.31 326 ALA A CA 1
ATOM 2667 C C . ALA A 1 326 ? 11.910 -11.372 -21.017 1.00 37.31 326 ALA A C 1
ATOM 2669 O O . ALA A 1 326 ? 12.929 -11.006 -21.602 1.00 37.31 326 ALA A O 1
ATOM 2670 N N . VAL A 1 327 ? 11.078 -10.438 -20.539 1.00 45.47 327 VAL A N 1
ATOM 2671 C CA . VAL A 1 327 ? 11.187 -9.050 -21.066 1.00 45.47 327 VAL A CA 1
ATOM 2672 C C . VAL A 1 327 ? 11.459 -7.991 -19.993 1.00 45.47 327 VAL A C 1
ATOM 2674 O O . VAL A 1 327 ? 10.582 -7.529 -19.296 1.00 45.47 327 VAL A O 1
ATOM 2677 N N . VAL A 1 328 ? 12.712 -7.553 -19.869 1.00 39.38 328 VAL A N 1
ATOM 2678 C CA . VAL A 1 328 ? 13.224 -6.557 -18.892 1.00 39.38 328 VAL A CA 1
ATOM 2679 C C . VAL A 1 328 ? 13.367 -7.084 -17.465 1.00 39.38 328 VAL A C 1
ATOM 2681 O O . VAL A 1 328 ? 14.483 -7.055 -16.947 1.00 39.38 328 VAL A O 1
ATOM 2684 N N . GLY A 1 329 ? 12.324 -7.676 -16.876 1.00 38.41 329 GLY A N 1
ATOM 2685 C CA . GLY A 1 329 ? 12.477 -8.442 -15.632 1.00 38.41 329 GLY A CA 1
ATOM 2686 C C . GLY A 1 329 ? 13.492 -9.578 -15.802 1.00 38.41 329 GLY A C 1
ATOM 2687 O O . GLY A 1 329 ? 14.249 -9.871 -14.887 1.00 38.41 329 GLY A O 1
ATOM 2688 N N . ALA A 1 330 ? 13.590 -10.144 -17.015 1.00 39.12 330 ALA A N 1
ATOM 2689 C CA . ALA A 1 330 ? 14.365 -11.348 -17.309 1.00 39.12 330 ALA A CA 1
ATOM 2690 C C . ALA A 1 330 ? 15.792 -11.207 -17.760 1.00 39.12 330 ALA A C 1
ATOM 2692 O O . ALA A 1 330 ? 16.599 -12.107 -17.535 1.00 39.12 330 ALA A O 1
ATOM 2693 N N . ALA A 1 331 ? 16.132 -10.069 -18.347 1.00 37.84 331 ALA A N 1
ATOM 2694 C CA . ALA A 1 331 ? 17.532 -9.722 -18.507 1.00 37.84 331 ALA A CA 1
ATOM 2695 C C . ALA A 1 331 ? 18.194 -9.558 -17.124 1.00 37.84 331 ALA A C 1
ATOM 2697 O O . ALA A 1 331 ? 19.363 -9.896 -16.966 1.00 37.84 331 ALA A O 1
ATOM 2698 N N . VAL A 1 332 ? 17.413 -9.143 -16.114 1.00 38.28 332 VAL A N 1
ATOM 2699 C CA . VAL A 1 332 ? 17.768 -9.230 -14.692 1.00 38.28 332 VAL A CA 1
ATOM 2700 C C . VAL A 1 332 ? 17.626 -10.688 -14.184 1.00 38.28 332 VAL A C 1
ATOM 2702 O O . VAL A 1 332 ? 18.594 -11.215 -13.645 1.00 38.28 332 VAL A O 1
ATOM 2705 N N . TYR A 1 333 ? 16.523 -11.415 -14.453 1.00 38.25 333 TYR A N 1
ATOM 2706 C CA . TYR A 1 333 ? 16.303 -12.819 -14.013 1.00 38.25 333 TYR A CA 1
ATOM 2707 C C . TYR A 1 333 ? 17.396 -13.801 -14.437 1.00 38.25 333 TYR A C 1
ATOM 2709 O O . TYR A 1 333 ? 17.731 -14.704 -13.678 1.00 38.25 333 TYR A O 1
ATOM 2717 N N . LYS A 1 334 ? 17.960 -13.654 -15.639 1.00 34.56 334 LYS A N 1
ATOM 2718 C CA . LYS A 1 334 ? 18.986 -14.558 -16.178 1.00 34.56 334 LYS A CA 1
ATOM 2719 C C . LYS A 1 334 ? 20.397 -14.199 -15.712 1.00 34.56 334 LYS A C 1
ATOM 2721 O O . LYS A 1 334 ? 21.262 -15.068 -15.709 1.00 34.56 334 LYS A O 1
ATOM 2726 N N . LEU A 1 335 ? 20.625 -12.951 -15.294 1.00 34.53 335 LEU A N 1
ATOM 2727 C CA . LEU A 1 335 ? 21.866 -12.547 -14.629 1.00 34.53 335 LEU A CA 1
ATOM 2728 C C . LEU A 1 335 ? 21.923 -13.059 -13.175 1.00 34.53 335 LEU A C 1
ATOM 2730 O O . LEU A 1 335 ? 23.018 -13.280 -12.669 1.00 34.53 335 LEU A O 1
ATOM 2734 N N . PHE A 1 336 ? 20.759 -13.269 -12.537 1.00 34.81 336 PHE A N 1
ATOM 2735 C CA . PHE A 1 336 ? 20.631 -13.609 -11.108 1.00 34.81 336 PHE A CA 1
ATOM 2736 C C . PHE A 1 336 ? 19.966 -14.969 -10.791 1.00 34.81 336 PHE A C 1
ATOM 2738 O O . PHE A 1 336 ? 19.929 -15.360 -9.631 1.00 34.81 336 PHE A O 1
ATOM 2745 N N . GLY A 1 337 ? 19.470 -15.715 -11.785 1.00 28.38 337 GLY A N 1
ATOM 2746 C CA . GLY A 1 337 ? 18.994 -17.100 -11.634 1.00 28.38 337 GLY A CA 1
ATOM 2747 C C . GLY A 1 337 ? 17.614 -17.299 -10.984 1.00 28.38 337 GLY A C 1
ATOM 2748 O O . GLY A 1 337 ? 17.433 -18.300 -10.300 1.00 28.38 337 GLY A O 1
ATOM 2749 N N . ILE A 1 338 ? 16.648 -16.391 -11.179 1.00 33.78 338 ILE A N 1
ATOM 2750 C CA . ILE A 1 338 ? 15.369 -16.384 -10.431 1.00 33.78 338 ILE A CA 1
ATOM 2751 C C . ILE A 1 338 ? 14.161 -16.717 -11.328 1.00 33.78 338 ILE A C 1
ATOM 2753 O O . ILE A 1 338 ? 14.076 -16.217 -12.448 1.00 33.78 338 ILE A O 1
ATOM 2757 N N . SER A 1 339 ? 13.215 -17.530 -10.830 1.00 27.50 339 SER A N 1
ATOM 2758 C CA . SER A 1 339 ? 11.948 -17.877 -11.503 1.00 27.50 339 SER A CA 1
ATOM 2759 C C . SER A 1 339 ? 10.724 -17.228 -10.823 1.00 27.50 339 SER A C 1
ATOM 2761 O O . SER A 1 339 ? 10.528 -17.397 -9.623 1.00 27.50 339 SER A O 1
ATOM 2763 N N . GLY A 1 340 ? 9.888 -16.489 -11.575 1.00 32.44 340 GLY A N 1
ATOM 2764 C CA . GLY A 1 340 ? 8.655 -15.842 -11.079 1.00 32.44 340 GLY A CA 1
ATOM 2765 C C . GLY A 1 340 ? 8.401 -14.428 -11.638 1.00 32.44 340 GLY A C 1
ATOM 2766 O O . GLY A 1 340 ? 9.232 -13.877 -12.353 1.00 32.44 340 GLY A O 1
ATOM 2767 N N . GLY A 1 341 ? 7.247 -13.826 -11.316 1.00 33.69 341 GLY A N 1
ATOM 2768 C CA . GLY A 1 341 ? 6.952 -12.420 -11.634 1.00 33.69 341 GLY A CA 1
ATOM 2769 C C . GLY A 1 341 ? 7.559 -11.454 -10.605 1.00 33.69 341 GLY A C 1
ATOM 2770 O O . GLY A 1 341 ? 7.348 -11.629 -9.405 1.00 33.69 341 GLY A O 1
ATOM 2771 N N . ILE A 1 342 ? 8.295 -10.430 -11.053 1.00 35.62 342 ILE A N 1
ATOM 2772 C CA . ILE A 1 342 ? 8.750 -9.311 -10.208 1.00 35.62 342 ILE A CA 1
ATOM 2773 C C . ILE A 1 342 ? 7.664 -8.258 -10.126 1.00 35.62 342 ILE A C 1
ATOM 2775 O O . ILE A 1 342 ? 7.196 -7.739 -11.138 1.00 35.62 342 ILE A O 1
ATOM 2779 N N . MET A 1 343 ? 7.389 -7.865 -8.890 1.00 43.03 343 MET A N 1
ATOM 2780 C CA . MET A 1 343 ? 6.941 -6.522 -8.577 1.00 43.03 343 MET A CA 1
ATOM 2781 C C . MET A 1 343 ? 8.112 -5.751 -7.979 1.00 43.03 343 MET A C 1
ATOM 2783 O O . MET A 1 343 ? 8.736 -6.192 -7.012 1.00 43.03 343 MET A O 1
ATOM 2787 N N . LEU A 1 344 ? 8.390 -4.583 -8.550 1.00 48.91 344 LEU A N 1
ATOM 2788 C CA . LEU A 1 344 ? 9.282 -3.607 -7.944 1.00 48.91 344 LEU A CA 1
ATOM 2789 C C . LEU A 1 344 ? 8.470 -2.770 -6.966 1.00 48.91 344 LEU A C 1
ATOM 2791 O O . LEU A 1 344 ? 7.498 -2.133 -7.349 1.00 48.91 344 LEU A O 1
ATOM 2795 N N . ALA A 1 345 ? 8.868 -2.766 -5.703 1.00 48.38 345 ALA A N 1
ATOM 2796 C CA . ALA A 1 345 ? 8.226 -1.946 -4.693 1.00 48.38 345 ALA A CA 1
ATOM 2797 C C . ALA A 1 345 ? 9.233 -0.956 -4.113 1.00 48.38 345 ALA A C 1
ATOM 2799 O O . ALA A 1 345 ? 10.362 -1.331 -3.789 1.00 48.38 345 ALA A O 1
ATOM 2800 N N . ILE A 1 346 ? 8.829 0.308 -4.009 1.00 54.22 346 ILE A N 1
ATOM 2801 C CA . ILE A 1 346 ? 9.715 1.403 -3.614 1.00 54.22 346 ILE A CA 1
ATOM 2802 C C . ILE A 1 346 ? 9.411 1.828 -2.178 1.00 54.22 346 ILE A C 1
ATOM 2804 O O . ILE A 1 346 ? 8.366 2.426 -1.913 1.00 54.22 346 ILE A O 1
ATOM 2808 N N . PHE A 1 347 ? 10.371 1.577 -1.286 1.00 43.53 347 PHE A N 1
ATOM 2809 C CA . PHE A 1 347 ? 10.485 2.189 0.042 1.00 43.53 347 PHE A CA 1
ATOM 2810 C C . PHE A 1 347 ? 11.444 3.405 -0.021 1.00 43.53 347 PHE A C 1
ATOM 2812 O O . PHE A 1 347 ? 12.272 3.483 -0.924 1.00 43.53 347 PHE A O 1
ATOM 2819 N N . GLY A 1 348 ? 11.404 4.335 0.940 1.00 46.78 348 GLY A N 1
ATOM 2820 C CA . GLY A 1 348 ? 12.418 5.396 1.107 1.00 46.78 348 GLY A CA 1
ATOM 2821 C C . GLY A 1 348 ? 12.057 6.858 0.774 1.00 46.78 348 GLY A C 1
ATOM 2822 O O . GLY A 1 348 ? 11.064 7.164 0.132 1.00 46.78 348 GLY A O 1
ATOM 2823 N N . SER A 1 349 ? 12.896 7.799 1.231 1.00 39.72 349 SER A N 1
ATOM 2824 C CA . SER A 1 349 ? 12.673 9.257 1.158 1.00 39.72 349 SER A CA 1
ATOM 2825 C C . SER A 1 349 ? 12.643 9.837 -0.270 1.00 39.72 349 SER A C 1
ATOM 2827 O O . SER A 1 349 ? 13.212 9.296 -1.218 1.00 39.72 349 SER A O 1
ATOM 2829 N N . SER A 1 350 ? 12.004 10.997 -0.435 1.00 35.88 350 SER A N 1
ATOM 2830 C CA . SER A 1 350 ? 11.948 11.724 -1.711 1.00 35.88 350 SER A CA 1
ATOM 2831 C C . SER A 1 350 ? 13.277 12.319 -2.173 1.00 35.88 350 SER A C 1
ATOM 2833 O O . SER A 1 350 ? 13.391 12.724 -3.332 1.00 35.88 350 SER A O 1
ATOM 2835 N N . GLU A 1 351 ? 14.289 12.320 -1.305 1.00 31.72 351 GLU A N 1
ATOM 2836 C CA . GLU A 1 351 ? 15.650 12.777 -1.594 1.00 31.72 351 GLU A CA 1
ATOM 2837 C C . GLU A 1 351 ? 16.480 11.743 -2.368 1.00 31.72 351 GLU A C 1
ATOM 2839 O O . GLU A 1 351 ? 17.520 12.086 -2.939 1.00 31.72 351 GLU A O 1
ATOM 2844 N N . TYR A 1 352 ? 16.012 10.494 -2.476 1.00 35.19 352 TYR A N 1
ATOM 2845 C CA . TYR A 1 352 ? 16.652 9.494 -3.322 1.00 35.19 352 TYR A CA 1
ATOM 2846 C C . TYR A 1 352 ? 16.360 9.781 -4.801 1.00 35.19 352 TYR A C 1
ATOM 2848 O O . TYR A 1 352 ? 15.466 9.213 -5.430 1.00 35.19 352 TYR A O 1
ATOM 2856 N N . LYS A 1 353 ? 17.190 10.642 -5.400 1.00 29.66 353 LYS A N 1
ATOM 2857 C CA . LYS A 1 353 ? 17.570 10.471 -6.806 1.00 29.66 353 LYS A CA 1
ATOM 2858 C C . LYS A 1 353 ? 18.222 9.097 -6.879 1.00 29.66 353 LYS A C 1
ATOM 2860 O O . LYS A 1 353 ? 19.292 8.928 -6.303 1.00 29.66 353 LYS A O 1
ATOM 2865 N N . PHE A 1 354 ? 17.557 8.124 -7.500 1.00 30.39 354 PHE A N 1
ATOM 2866 C CA . PHE A 1 354 ? 18.049 6.751 -7.644 1.00 30.39 354 PHE A CA 1
ATOM 2867 C C . PHE A 1 354 ? 19.529 6.746 -8.074 1.00 30.39 354 PHE A C 1
ATOM 2869 O O . PHE A 1 354 ? 19.863 6.913 -9.245 1.00 30.39 354 PHE A O 1
ATOM 2876 N N . LYS A 1 355 ? 20.420 6.558 -7.103 1.00 24.39 355 LYS A N 1
ATOM 2877 C CA . LYS A 1 355 ? 21.825 6.201 -7.276 1.00 24.39 355 LYS A CA 1
ATOM 2878 C C . LYS A 1 355 ? 21.988 4.826 -6.632 1.00 24.39 355 LYS A C 1
ATOM 2880 O O . LYS A 1 355 ? 22.509 4.780 -5.535 1.00 24.39 355 LYS A O 1
ATOM 2885 N N . GLY A 1 356 ? 21.482 3.766 -7.280 1.00 26.03 356 GLY A N 1
ATOM 2886 C CA . GLY A 1 356 ? 21.594 2.352 -6.851 1.00 26.03 356 GLY A CA 1
ATOM 2887 C C . GLY A 1 356 ? 21.073 2.073 -5.427 1.00 26.03 356 GLY A C 1
ATOM 2888 O O . GLY A 1 356 ? 21.541 2.622 -4.448 1.00 26.03 356 GLY A O 1
ATOM 2889 N N . ASN A 1 357 ? 20.074 1.246 -5.165 1.00 26.61 357 ASN A N 1
ATOM 2890 C CA . ASN A 1 357 ? 20.113 -0.212 -5.249 1.00 26.61 357 ASN A CA 1
ATOM 2891 C C . ASN A 1 357 ? 19.143 -0.688 -4.158 1.00 26.61 357 ASN A C 1
ATOM 2893 O O . ASN A 1 357 ? 19.533 -0.814 -3.001 1.00 26.61 357 ASN A O 1
ATOM 2897 N N . THR A 1 358 ? 17.882 -0.944 -4.500 1.00 29.47 358 THR A N 1
ATOM 2898 C CA . THR A 1 358 ? 17.109 -2.010 -3.844 1.00 29.47 358 THR A CA 1
ATOM 2899 C C . THR A 1 358 ? 16.042 -2.474 -4.830 1.00 29.47 358 THR A C 1
ATOM 2901 O O . THR A 1 358 ? 15.047 -1.796 -5.066 1.00 29.47 358 THR A O 1
ATOM 2904 N N . VAL A 1 359 ? 16.313 -3.599 -5.488 1.00 32.12 359 VAL A N 1
ATOM 2905 C CA . VAL A 1 359 ? 15.400 -4.304 -6.394 1.00 32.12 359 VAL A CA 1
ATOM 2906 C C . VAL A 1 359 ? 15.072 -5.607 -5.681 1.00 32.12 359 VAL A C 1
ATOM 2908 O O . VAL A 1 359 ? 15.970 -6.413 -5.460 1.00 32.12 359 VAL A O 1
ATOM 2911 N N . PHE A 1 360 ? 13.817 -5.801 -5.281 1.00 33.25 360 PHE A N 1
ATOM 2912 C CA . PHE A 1 360 ? 13.392 -7.053 -4.662 1.00 33.25 360 PHE A CA 1
ATOM 2913 C C . PHE A 1 360 ? 12.915 -8.010 -5.751 1.00 33.25 360 PHE A C 1
ATOM 2915 O O . PHE A 1 360 ? 11.949 -7.728 -6.457 1.00 33.25 360 PHE A O 1
ATOM 2922 N N . VAL A 1 361 ? 13.593 -9.147 -5.873 1.00 29.19 361 VAL A N 1
ATOM 2923 C CA . VAL A 1 361 ? 13.178 -10.266 -6.718 1.00 29.19 361 VAL A CA 1
ATOM 2924 C C . VAL A 1 361 ? 12.882 -11.439 -5.791 1.00 29.19 361 VAL A C 1
ATOM 2926 O O . VAL A 1 361 ? 13.724 -11.792 -4.970 1.00 29.19 361 VAL A O 1
ATOM 2929 N N . LYS A 1 362 ? 11.686 -12.025 -5.877 1.00 29.94 362 LYS A N 1
ATOM 2930 C CA . LYS A 1 362 ? 11.340 -13.219 -5.099 1.00 29.94 362 LYS A CA 1
ATOM 2931 C C . LYS A 1 362 ? 11.621 -14.463 -5.941 1.00 29.94 362 LYS A C 1
ATOM 2933 O O . LYS A 1 362 ? 10.919 -14.687 -6.919 1.00 29.94 362 LYS A O 1
ATOM 2938 N N . ASP A 1 363 ? 12.597 -15.269 -5.527 1.00 26.58 363 ASP A N 1
ATOM 2939 C CA . ASP A 1 363 ? 12.611 -16.714 -5.801 1.00 26.58 363 ASP A CA 1
ATOM 2940 C C . ASP A 1 363 ? 11.955 -17.431 -4.599 1.00 26.58 363 ASP A C 1
ATOM 2942 O O . ASP A 1 363 ? 11.987 -16.894 -3.484 1.00 26.58 363 ASP A O 1
ATOM 2946 N N . PRO A 1 364 ? 11.383 -18.642 -4.735 1.00 25.05 364 PRO A N 1
ATOM 2947 C CA . PRO A 1 364 ? 10.754 -19.369 -3.628 1.00 25.05 364 PRO A CA 1
ATOM 2948 C C . PRO A 1 364 ? 11.697 -19.781 -2.480 1.00 25.05 364 PRO A C 1
ATOM 2950 O O . PRO A 1 364 ? 11.259 -20.512 -1.592 1.00 25.05 364 PRO A O 1
ATOM 2953 N N . LYS A 1 365 ? 12.979 -19.379 -2.484 1.00 24.02 365 LYS A N 1
ATOM 2954 C CA . LYS A 1 365 ? 13.992 -19.862 -1.529 1.00 24.02 365 LYS A CA 1
ATOM 2955 C C . LYS A 1 365 ? 14.921 -18.816 -0.895 1.00 24.02 365 LYS A C 1
ATOM 2957 O O . LYS A 1 365 ? 15.814 -19.220 -0.157 1.00 24.02 365 LYS A O 1
ATOM 2962 N N . GLY A 1 366 ? 14.716 -17.512 -1.072 1.00 27.78 366 GLY A N 1
ATOM 2963 C CA . GLY A 1 366 ? 15.501 -16.530 -0.310 1.00 27.78 366 GLY A CA 1
ATOM 2964 C C . GLY A 1 366 ? 15.479 -15.110 -0.861 1.00 27.78 366 GLY A C 1
ATOM 2965 O O . GLY A 1 366 ? 15.199 -14.891 -2.037 1.00 27.78 366 GLY A O 1
ATOM 2966 N N . VAL A 1 367 ? 15.769 -14.156 0.025 1.00 33.38 367 VAL A N 1
ATOM 2967 C CA . VAL A 1 367 ? 16.004 -12.739 -0.283 1.00 33.38 367 VAL A CA 1
ATOM 2968 C C . VAL A 1 367 ? 17.446 -12.595 -0.772 1.00 33.38 367 VAL A C 1
ATOM 2970 O O . VAL A 1 367 ? 18.357 -13.119 -0.137 1.00 33.38 367 VAL A O 1
ATOM 2973 N N . VAL A 1 368 ? 17.664 -11.905 -1.893 1.00 30.47 368 VAL A N 1
ATOM 2974 C CA . VAL A 1 368 ? 19.012 -11.580 -2.384 1.00 30.47 368 VAL A CA 1
ATOM 2975 C C . VAL A 1 368 ? 19.274 -10.098 -2.136 1.00 30.47 368 VAL A C 1
ATOM 2977 O O . VAL A 1 368 ? 18.593 -9.244 -2.706 1.00 30.47 368 VAL A O 1
ATOM 2980 N N . ASN A 1 369 ? 20.258 -9.797 -1.289 1.00 30.17 369 ASN A N 1
ATOM 2981 C CA . ASN A 1 369 ? 20.727 -8.441 -1.039 1.00 30.17 369 ASN A CA 1
ATOM 2982 C C . ASN A 1 369 ? 21.843 -8.099 -2.046 1.00 30.17 369 ASN A C 1
ATOM 2984 O O . ASN A 1 369 ? 22.817 -8.834 -2.188 1.00 30.17 369 ASN A O 1
ATOM 2988 N N . ILE A 1 370 ? 21.714 -6.997 -2.792 1.00 31.78 370 ILE A N 1
ATOM 2989 C CA . ILE A 1 370 ? 22.690 -6.632 -3.844 1.00 31.78 370 ILE A CA 1
ATOM 2990 C C . ILE A 1 370 ? 24.034 -6.174 -3.234 1.00 31.78 370 ILE A C 1
ATOM 2992 O O . ILE A 1 370 ? 25.051 -6.158 -3.928 1.00 31.78 370 ILE A O 1
ATOM 2996 N N . SER A 1 371 ? 24.076 -5.844 -1.936 1.00 27.88 371 SER A N 1
ATOM 2997 C CA . SER A 1 371 ? 25.323 -5.528 -1.220 1.00 27.88 371 SER A CA 1
ATOM 2998 C C . SER A 1 371 ? 26.305 -6.698 -1.141 1.00 27.88 371 SER A C 1
ATOM 3000 O O . SER A 1 371 ? 27.502 -6.462 -0.999 1.00 27.88 371 SER A O 1
ATOM 3002 N N . ASP A 1 372 ? 25.838 -7.938 -1.303 1.00 28.91 372 ASP A N 1
ATOM 3003 C CA . ASP A 1 372 ? 26.677 -9.138 -1.188 1.00 28.91 372 ASP A CA 1
ATOM 3004 C C . ASP A 1 372 ? 27.565 -9.383 -2.423 1.00 28.91 372 ASP A C 1
ATOM 3006 O O . ASP A 1 372 ? 28.346 -10.332 -2.459 1.00 28.91 372 ASP A O 1
ATOM 3010 N N . PHE A 1 373 ? 27.485 -8.511 -3.434 1.00 33.84 373 PHE A N 1
ATOM 3011 C CA . PHE A 1 373 ? 28.174 -8.662 -4.720 1.00 33.84 373 PHE A CA 1
ATOM 3012 C C . PHE A 1 373 ? 29.161 -7.524 -5.036 1.00 33.84 373 PHE A C 1
ATOM 3014 O O . PHE A 1 373 ? 29.561 -7.360 -6.186 1.00 33.84 373 PHE A O 1
ATOM 3021 N N . GLN A 1 374 ? 29.565 -6.729 -4.035 1.00 24.95 374 GLN A N 1
ATOM 3022 C CA . GLN A 1 374 ? 30.636 -5.724 -4.171 1.00 24.95 374 GLN A CA 1
ATOM 3023 C C . GLN A 1 374 ? 32.041 -6.234 -3.789 1.00 24.95 374 GLN A C 1
ATOM 3025 O O . GLN A 1 374 ? 32.865 -5.445 -3.333 1.00 24.95 374 GLN A O 1
ATOM 3030 N N . ASN A 1 375 ? 32.344 -7.516 -4.018 1.00 26.53 375 ASN A N 1
ATOM 3031 C CA . ASN A 1 375 ? 33.720 -8.030 -3.991 1.00 26.53 375 ASN A CA 1
ATOM 3032 C C . ASN A 1 375 ? 34.100 -8.677 -5.319 1.00 26.53 375 ASN A C 1
ATOM 3034 O O . ASN A 1 375 ? 33.348 -9.574 -5.764 1.00 26.53 375 ASN A O 1
#